Protein AF-A0A533Y3D8-F1 (afdb_monomer_lite)

Secondary structure (DSSP, 8-state):
------HHHHHHHHHHHHHHHHHS-S----SS-----TTTT-TTS-HHHHHHHHHHHH---SS--HHHHHHHHHTTSS-HHHHHHHHGGG--S-EEEETTEEEEHHHHHHHHHHH--PSPTT--HHHHHHHSTTHHHHHHHHHHHHHHH-PPPHHHHHHHHHHHHHHHBTTTB-HHHHHHHHHT--HHHHHHHHHHHHHGGGTT--

Radius of gyration: 27.67 Å; chains: 1; bounding box: 64×47×88 Å

Structure (mmCIF, N/CA/C/O backbone):
data_AF-A0A533Y3D8-F1
#
_entry.id   AF-A0A533Y3D8-F1
#
loop_
_atom_site.group_PDB
_atom_site.id
_atom_site.type_symbol
_atom_site.label_atom_id
_atom_site.label_alt_id
_atom_site.label_comp_id
_atom_site.label_asym_id
_atom_site.label_entity_id
_atom_site.label_seq_id
_atom_site.pdbx_PDB_ins_code
_atom_site.Cartn_x
_atom_site.Cartn_y
_atom_site.Cartn_z
_atom_site.occupancy
_atom_site.B_iso_or_equiv
_atom_site.auth_seq_id
_atom_site.auth_comp_id
_atom_site.auth_asym_id
_atom_site.auth_atom_id
_atom_site.pdbx_PDB_model_num
ATOM 1 N N . MET A 1 1 ? 11.624 25.575 -53.309 1.00 41.72 1 MET A N 1
ATOM 2 C CA . MET A 1 1 ? 12.804 26.295 -52.787 1.00 41.72 1 MET A CA 1
ATOM 3 C C . MET A 1 1 ? 13.154 25.687 -51.442 1.00 41.72 1 MET A C 1
ATOM 5 O O . MET A 1 1 ? 12.383 25.838 -50.505 1.00 41.72 1 MET A O 1
ATOM 9 N N . THR A 1 2 ? 14.228 24.907 -51.372 1.00 47.50 2 THR A N 1
ATOM 10 C CA . THR A 1 2 ? 14.686 24.248 -50.141 1.00 47.50 2 THR A CA 1
ATOM 11 C C . THR A 1 2 ? 15.368 25.299 -49.272 1.00 47.50 2 THR A C 1
ATOM 13 O O . THR A 1 2 ? 16.352 25.900 -49.694 1.00 47.50 2 THR A O 1
ATOM 16 N N . GLN A 1 3 ? 14.804 25.592 -48.104 1.00 58.69 3 GLN A N 1
ATOM 17 C CA . GLN A 1 3 ? 15.322 26.632 -47.220 1.00 58.69 3 GLN A CA 1
ATOM 18 C C . GLN A 1 3 ? 16.610 26.128 -46.555 1.00 58.69 3 GLN A C 1
ATOM 20 O O . GLN A 1 3 ? 16.580 25.233 -45.712 1.00 58.69 3 GLN A O 1
ATOM 25 N N . THR A 1 4 ? 17.754 26.655 -46.987 1.00 71.00 4 THR A N 1
ATOM 26 C CA . THR A 1 4 ? 19.070 26.273 -46.463 1.00 71.00 4 THR A CA 1
ATOM 27 C C . THR A 1 4 ? 19.304 26.973 -45.126 1.00 71.00 4 THR A C 1
ATOM 29 O O . THR A 1 4 ? 19.499 28.185 -45.083 1.00 71.00 4 THR A O 1
ATOM 32 N N . TYR A 1 5 ? 19.259 26.220 -44.027 1.00 81.75 5 TYR A N 1
ATOM 33 C CA . TYR A 1 5 ? 19.567 26.736 -42.689 1.00 81.75 5 TYR A CA 1
ATOM 34 C C . TYR A 1 5 ? 21.049 27.109 -42.558 1.00 81.75 5 TYR A C 1
ATOM 36 O O . TYR A 1 5 ? 21.913 26.392 -43.072 1.00 81.75 5 TYR A O 1
ATOM 44 N N . SER A 1 6 ? 21.343 28.199 -41.841 1.00 84.94 6 SER A N 1
ATOM 45 C CA . SER A 1 6 ? 22.722 28.632 -41.582 1.00 84.94 6 SER A CA 1
ATOM 46 C C . SER A 1 6 ? 23.427 27.716 -40.576 1.00 84.94 6 SER A C 1
ATOM 48 O O . SER A 1 6 ? 22.787 27.054 -39.751 1.00 84.94 6 SER A O 1
ATOM 50 N N . ASP A 1 7 ? 24.762 27.696 -40.599 1.00 80.75 7 ASP A N 1
ATOM 51 C CA . ASP A 1 7 ? 25.545 26.884 -39.658 1.00 80.75 7 ASP A CA 1
ATOM 52 C C . ASP A 1 7 ? 25.284 27.272 -38.200 1.00 80.75 7 ASP A C 1
ATOM 54 O O . ASP A 1 7 ? 25.196 26.403 -37.333 1.00 80.75 7 ASP A O 1
ATOM 58 N N . THR A 1 8 ? 25.034 28.554 -37.935 1.00 84.75 8 THR A N 1
ATOM 59 C CA . THR A 1 8 ? 24.661 29.055 -36.608 1.00 84.75 8 THR A CA 1
ATOM 60 C C . THR A 1 8 ? 23.335 28.465 -36.128 1.00 84.75 8 THR A C 1
ATOM 62 O O . THR A 1 8 ? 23.232 28.028 -34.983 1.00 84.75 8 THR A O 1
ATOM 65 N N . GLN A 1 9 ? 22.327 28.385 -37.004 1.00 82.56 9 GLN A N 1
ATOM 66 C CA . GLN A 1 9 ? 21.031 27.782 -36.671 1.00 82.56 9 GLN A CA 1
ATOM 67 C C . GLN A 1 9 ? 21.168 26.278 -36.409 1.00 82.56 9 GLN A C 1
ATOM 69 O O . GLN A 1 9 ? 20.580 25.751 -35.463 1.00 82.56 9 GLN A O 1
ATOM 74 N N . ARG A 1 10 ? 21.996 25.587 -37.202 1.00 82.62 10 ARG A N 1
ATOM 75 C CA . ARG A 1 10 ? 22.278 24.158 -37.015 1.00 82.62 10 ARG A CA 1
ATOM 76 C C . ARG A 1 10 ? 23.025 23.891 -35.704 1.00 82.62 10 ARG A C 1
ATOM 78 O O . ARG A 1 10 ? 22.737 22.903 -35.031 1.00 82.62 10 ARG A O 1
ATOM 85 N N . MET A 1 11 ? 23.963 24.760 -35.329 1.00 85.00 11 MET A N 1
ATOM 86 C CA . MET A 1 11 ? 24.689 24.673 -34.057 1.00 85.00 11 MET A CA 1
ATOM 87 C C . MET A 1 11 ? 23.777 24.933 -32.855 1.00 85.00 11 MET A C 1
ATOM 89 O O . MET A 1 11 ? 23.819 24.164 -31.896 1.00 85.00 11 MET A O 1
ATOM 93 N N . ALA A 1 12 ? 22.917 25.953 -32.924 1.00 83.31 12 ALA A N 1
ATOM 94 C CA . ALA A 1 12 ? 21.962 26.263 -31.862 1.00 83.31 12 ALA A CA 1
ATOM 95 C C . ALA A 1 12 ? 20.997 25.094 -31.606 1.00 83.31 12 ALA A C 1
ATOM 97 O O . ALA A 1 12 ? 20.823 24.676 -30.462 1.00 83.31 12 ALA A O 1
ATOM 98 N N . LEU A 1 13 ? 20.454 24.496 -32.673 1.00 82.50 13 LEU A N 1
ATOM 99 C CA . LEU A 1 13 ? 19.590 23.320 -32.568 1.00 82.50 13 LEU A CA 1
ATOM 100 C C . LEU A 1 13 ? 20.323 22.129 -31.933 1.00 82.50 13 LEU A C 1
ATOM 102 O O . LEU A 1 13 ? 19.789 21.487 -31.034 1.00 82.50 13 LEU A O 1
ATOM 106 N N . ARG A 1 14 ? 21.564 21.847 -32.354 1.00 78.88 14 ARG A N 1
ATOM 107 C CA . ARG A 1 14 ? 22.379 20.766 -31.770 1.00 78.88 14 ARG A CA 1
ATOM 108 C C . ARG A 1 14 ? 22.643 20.974 -30.280 1.00 78.88 14 ARG A C 1
ATOM 110 O O . ARG A 1 14 ? 22.606 20.008 -29.527 1.00 78.88 14 ARG A O 1
ATOM 117 N N . SER A 1 15 ? 22.890 22.213 -29.859 1.00 79.88 15 SER A N 1
ATOM 118 C CA . SER A 1 15 ? 23.101 22.546 -28.448 1.00 79.88 15 SER A CA 1
ATOM 119 C C . SER A 1 15 ? 21.831 22.347 -27.619 1.00 79.88 15 SER A C 1
ATOM 121 O O . SER A 1 15 ? 21.898 21.711 -26.571 1.00 79.88 15 SER A O 1
ATOM 123 N N . GLN A 1 16 ? 20.674 22.801 -28.111 1.00 80.25 16 GLN A N 1
ATOM 124 C CA . GLN A 1 16 ? 19.389 22.605 -27.430 1.00 80.25 16 GLN A CA 1
ATOM 125 C C . GLN A 1 16 ? 18.994 21.129 -27.339 1.00 80.25 16 GLN A C 1
ATOM 127 O O . GLN A 1 16 ? 18.548 20.685 -26.285 1.00 80.25 16 GLN A O 1
ATOM 132 N N . VAL A 1 17 ? 19.202 20.359 -28.413 1.00 72.44 17 VAL A N 1
ATOM 133 C CA . VAL A 1 17 ? 18.989 18.905 -28.403 1.00 72.44 17 VAL A CA 1
ATOM 134 C C . VAL A 1 17 ? 19.895 18.245 -27.366 1.00 72.44 17 VAL A C 1
ATOM 136 O O . VAL A 1 17 ? 19.410 17.441 -26.583 1.00 72.44 17 VAL A O 1
ATOM 139 N N . LYS A 1 18 ? 21.180 18.616 -27.299 1.00 70.56 18 LYS A N 1
ATOM 140 C CA . LYS A 1 18 ? 22.122 18.039 -26.331 1.00 70.56 18 LYS A CA 1
ATOM 141 C C . LYS A 1 18 ? 21.732 18.331 -24.877 1.00 70.56 18 LYS A C 1
ATOM 143 O O . LYS A 1 18 ? 21.723 17.407 -24.078 1.00 70.56 18 LYS A O 1
ATOM 148 N N . LEU A 1 19 ? 21.334 19.566 -24.573 1.00 77.25 19 LEU A N 1
ATOM 149 C CA . LEU A 1 19 ? 20.818 19.960 -23.255 1.00 77.25 19 LEU A CA 1
ATOM 150 C C . LEU A 1 19 ? 19.525 19.218 -22.882 1.00 77.25 19 LEU A C 1
ATOM 152 O O . LEU A 1 19 ? 19.372 18.769 -21.752 1.00 77.25 19 LEU A O 1
ATOM 156 N N . ALA A 1 20 ? 18.598 19.048 -23.828 1.00 68.25 20 ALA A N 1
ATOM 157 C CA . ALA A 1 20 ? 17.380 18.273 -23.589 1.00 68.25 20 ALA A CA 1
ATOM 158 C C . ALA A 1 20 ? 17.688 16.785 -23.336 1.00 68.25 20 ALA A C 1
ATOM 160 O O . ALA A 1 20 ? 17.055 16.158 -22.487 1.00 68.25 20 ALA A O 1
ATOM 161 N N . SER A 1 21 ? 18.688 16.236 -24.031 1.00 55.91 21 SER A N 1
ATOM 162 C CA . SER A 1 21 ? 19.151 14.857 -23.857 1.00 55.91 21 SER A CA 1
ATOM 163 C C . SER A 1 21 ? 19.873 14.602 -22.532 1.00 55.91 21 SER A C 1
ATOM 165 O O . SER A 1 21 ? 19.993 13.448 -22.148 1.00 55.91 21 SER A O 1
ATOM 167 N N . GLU A 1 22 ? 20.340 15.628 -21.815 1.00 58.88 22 GLU A N 1
ATOM 168 C CA . GLU A 1 22 ? 20.946 15.458 -20.483 1.00 58.88 22 GLU A CA 1
ATOM 169 C C . GLU A 1 22 ? 19.901 15.123 -19.400 1.00 58.88 22 GLU A C 1
ATOM 171 O O . GLU A 1 22 ? 20.238 14.512 -18.390 1.00 58.88 22 GLU A O 1
ATOM 176 N N . ILE A 1 23 ? 18.626 15.477 -19.616 1.00 57.69 23 ILE A N 1
ATOM 177 C CA . ILE A 1 23 ? 17.510 15.189 -18.691 1.00 57.69 23 ILE A CA 1
ATOM 178 C C . ILE A 1 23 ? 16.849 13.837 -19.008 1.00 57.69 23 ILE A C 1
ATOM 180 O O . ILE A 1 23 ? 16.254 13.200 -18.137 1.00 57.69 23 ILE A O 1
ATOM 184 N N . VAL A 1 24 ? 16.946 13.383 -20.257 1.00 48.41 24 VAL A N 1
ATOM 185 C CA . VAL A 1 24 ? 16.366 12.114 -20.702 1.00 48.41 24 VAL A CA 1
ATOM 186 C C . VAL A 1 24 ? 17.401 11.013 -20.486 1.00 48.41 24 VAL A C 1
ATOM 188 O O . VAL A 1 24 ? 18.455 11.023 -21.112 1.00 48.41 24 VAL A O 1
ATOM 191 N N . ALA A 1 25 ? 17.112 10.055 -19.600 1.00 42.34 25 ALA A N 1
ATOM 192 C CA . ALA A 1 25 ? 17.987 8.905 -19.371 1.00 42.34 25 ALA A CA 1
ATOM 193 C C . ALA A 1 25 ? 18.394 8.238 -20.711 1.00 42.34 25 ALA A C 1
ATOM 195 O O . ALA A 1 25 ? 17.550 8.130 -21.603 1.00 42.34 25 ALA A O 1
ATOM 196 N N . PRO A 1 26 ? 19.644 7.748 -20.863 1.00 46.59 26 PRO A N 1
ATOM 197 C CA . PRO A 1 26 ? 20.257 7.341 -22.142 1.00 46.59 26 PRO A CA 1
ATOM 198 C C . PRO A 1 26 ? 19.634 6.111 -22.824 1.00 46.59 26 PRO A C 1
ATOM 200 O O . PRO A 1 26 ? 20.159 5.599 -23.812 1.00 46.59 26 PRO A O 1
ATOM 203 N N . TYR A 1 27 ? 18.488 5.642 -22.353 1.00 46.56 27 TYR A N 1
ATOM 204 C CA . TYR A 1 27 ? 17.702 4.635 -23.038 1.00 46.56 27 TYR A CA 1
ATOM 205 C C . TYR A 1 27 ? 16.871 5.290 -24.145 1.00 46.56 27 TYR A C 1
ATOM 207 O O . TYR A 1 27 ? 15.666 5.387 -23.928 1.00 46.56 27 TYR A O 1
ATOM 215 N N . TRP A 1 28 ? 17.482 5.737 -25.279 1.00 38.34 28 TRP A N 1
ATOM 216 C CA . TRP A 1 28 ? 16.940 5.487 -26.645 1.00 38.34 28 TRP A CA 1
ATOM 217 C C . TRP A 1 28 ? 17.433 6.237 -27.913 1.00 38.34 28 TRP A C 1
ATOM 219 O O . TRP A 1 28 ? 17.966 7.342 -27.849 1.00 38.34 28 TRP A O 1
ATOM 229 N N . PRO A 1 29 ? 17.050 5.694 -29.105 1.00 47.75 29 PRO A N 1
ATOM 230 C CA . PRO A 1 29 ? 15.967 6.279 -29.929 1.00 47.75 29 PRO A CA 1
ATOM 231 C C . PRO A 1 29 ? 14.693 5.387 -30.048 1.00 47.75 29 PRO A C 1
ATOM 233 O O . PRO A 1 29 ? 14.776 4.232 -30.467 1.00 47.75 29 PRO A O 1
ATOM 236 N N . MET A 1 30 ? 13.489 5.929 -29.741 1.00 43.84 30 MET A N 1
ATOM 237 C CA . MET A 1 30 ? 12.184 5.187 -29.722 1.00 43.84 30 MET A CA 1
ATOM 238 C C . MET A 1 30 ? 11.683 5.019 -31.131 1.00 43.84 30 MET A C 1
ATOM 240 O O . MET A 1 30 ? 10.907 5.835 -31.604 1.00 43.84 30 MET A O 1
ATOM 244 N N . ARG A 1 31 ? 12.094 3.937 -31.798 1.00 47.78 31 ARG A N 1
ATOM 245 C CA . ARG A 1 31 ? 11.431 3.502 -33.034 1.00 47.78 31 ARG A CA 1
ATOM 246 C C . ARG A 1 31 ? 10.154 2.701 -32.785 1.00 47.78 31 ARG A C 1
ATOM 248 O O . ARG A 1 31 ? 9.267 2.729 -33.630 1.00 47.78 31 ARG A O 1
ATOM 255 N N . THR A 1 32 ? 10.011 2.082 -31.616 1.00 43.44 32 THR A N 1
ATOM 256 C CA . THR A 1 32 ? 8.797 1.351 -31.236 1.00 43.44 32 THR A CA 1
ATOM 257 C C . THR A 1 32 ? 8.542 1.565 -29.749 1.00 43.44 32 THR A C 1
ATOM 259 O O . THR A 1 32 ? 9.438 1.372 -28.928 1.00 43.44 32 THR A O 1
ATOM 262 N N . PHE A 1 33 ? 7.335 2.001 -29.392 1.00 45.72 33 PHE A N 1
ATOM 263 C CA . PHE A 1 33 ? 6.898 2.080 -28.001 1.00 45.72 33 PHE A CA 1
ATOM 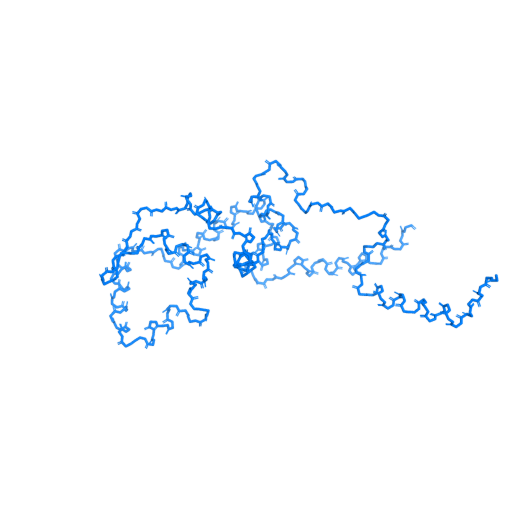264 C C . PHE A 1 33 ? 6.596 0.660 -27.515 1.00 45.7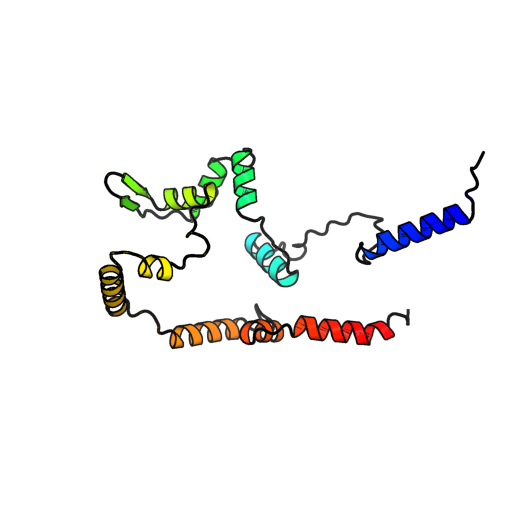2 33 PHE A C 1
ATOM 266 O O . PHE A 1 33 ? 5.482 0.161 -27.673 1.00 45.72 33 PHE A O 1
ATOM 273 N N . ILE A 1 34 ? 7.607 -0.024 -26.985 1.00 49.69 34 ILE A N 1
ATOM 274 C CA . ILE A 1 34 ? 7.429 -1.350 -26.399 1.00 49.69 34 ILE A CA 1
ATOM 275 C C . ILE A 1 34 ? 7.113 -1.144 -24.920 1.00 49.69 34 ILE A C 1
ATOM 277 O O . ILE A 1 34 ? 8.004 -0.991 -24.090 1.00 49.69 34 ILE A O 1
ATOM 281 N N . HIS A 1 35 ? 5.828 -1.085 -24.589 1.00 53.47 35 HIS A N 1
ATOM 282 C CA . HIS A 1 35 ? 5.385 -1.166 -23.204 1.00 53.47 35 HIS A CA 1
ATOM 283 C C . HIS A 1 35 ? 5.464 -2.636 -22.789 1.00 53.47 35 HIS A C 1
ATOM 285 O O . HIS A 1 35 ? 4.475 -3.362 -22.840 1.00 53.47 35 HIS A O 1
ATOM 291 N N . HIS A 1 36 ? 6.650 -3.117 -22.415 1.00 62.78 36 HIS A N 1
ATOM 292 C CA . HIS A 1 36 ? 6.680 -4.364 -21.662 1.00 62.78 36 HIS A CA 1
ATOM 293 C C . HIS A 1 36 ? 5.979 -4.085 -20.337 1.00 62.78 36 HIS A C 1
ATOM 295 O O . HIS A 1 36 ? 6.393 -3.210 -19.574 1.00 62.78 36 HIS A O 1
ATOM 301 N N . ASN A 1 37 ? 4.860 -4.776 -20.110 1.00 72.62 37 ASN A N 1
ATOM 302 C CA . ASN A 1 37 ? 4.233 -4.825 -18.801 1.00 72.62 37 ASN A CA 1
ATOM 303 C C . ASN A 1 37 ? 5.347 -5.130 -17.782 1.00 72.62 37 ASN A C 1
ATOM 305 O O . ASN A 1 37 ? 6.030 -6.136 -17.960 1.00 72.62 37 ASN A O 1
ATOM 309 N N . PRO A 1 38 ? 5.560 -4.312 -16.739 1.00 74.44 38 PRO A N 1
ATOM 310 C CA . PRO A 1 38 ? 6.602 -4.570 -15.743 1.00 74.44 38 PRO A CA 1
ATOM 311 C C . PRO A 1 38 ? 6.467 -5.927 -15.035 1.00 74.44 38 PRO A C 1
ATOM 313 O O . PRO A 1 38 ? 7.392 -6.366 -14.363 1.00 74.44 38 PRO A O 1
ATOM 316 N N . LEU A 1 39 ? 5.307 -6.577 -15.167 1.00 81.56 39 LEU A N 1
ATOM 317 C CA . LEU A 1 39 ? 5.018 -7.910 -14.642 1.00 81.56 39 LEU A CA 1
ATOM 318 C C . LEU A 1 39 ? 5.157 -9.025 -15.692 1.00 81.56 39 LEU A C 1
ATOM 320 O O . LEU A 1 39 ? 4.732 -10.149 -15.434 1.00 81.56 39 LEU A O 1
ATOM 324 N N . HIS A 1 40 ? 5.700 -8.717 -16.871 1.00 75.69 40 HIS A N 1
ATOM 325 C CA . HIS A 1 40 ? 6.038 -9.714 -17.882 1.00 75.69 40 HIS A CA 1
ATOM 326 C C . HIS A 1 40 ? 7.037 -10.716 -17.279 1.00 75.69 40 HIS A C 1
ATOM 328 O O . HIS A 1 40 ? 7.955 -10.293 -16.577 1.00 75.69 40 HIS A O 1
ATOM 334 N N . GLU A 1 41 ? 6.847 -12.017 -17.517 1.00 82.25 41 GLU A N 1
ATOM 335 C CA . GLU A 1 41 ? 7.500 -13.166 -16.842 1.00 82.25 41 GLU A CA 1
ATOM 336 C C . GLU A 1 41 ? 6.937 -13.554 -15.455 1.00 82.25 41 GLU A C 1
ATOM 338 O O . GLU A 1 41 ? 7.400 -14.517 -14.833 1.00 82.25 41 GLU A O 1
ATOM 343 N N . LEU A 1 42 ? 5.930 -12.841 -14.937 1.00 84.75 42 LEU A N 1
ATOM 344 C CA . LEU A 1 42 ? 5.246 -13.172 -13.676 1.00 84.75 42 LEU A CA 1
ATOM 345 C C . LEU A 1 42 ? 3.785 -13.604 -13.883 1.00 84.75 42 LEU A C 1
ATOM 347 O O . LEU A 1 42 ? 3.033 -13.703 -12.914 1.00 84.75 42 LEU A O 1
ATOM 351 N N . GLU A 1 43 ? 3.376 -13.900 -15.119 1.00 88.94 43 GLU A N 1
ATOM 352 C CA . GLU A 1 43 ? 1.985 -14.192 -15.494 1.00 88.94 43 GLU A CA 1
ATOM 353 C C . GLU A 1 43 ? 1.450 -15.504 -14.910 1.00 88.94 43 GLU A C 1
ATOM 355 O O . GLU A 1 43 ? 0.241 -15.690 -14.804 1.00 88.94 43 GLU A O 1
ATOM 360 N N . SER A 1 44 ? 2.339 -16.417 -14.513 1.00 92.25 44 SER A N 1
ATOM 361 C CA . SER A 1 44 ? 1.968 -17.669 -13.845 1.00 92.25 44 SER A CA 1
ATOM 362 C C . SER A 1 44 ? 1.525 -17.477 -12.389 1.00 92.25 44 SER A C 1
ATOM 364 O O . SER A 1 44 ? 1.011 -18.416 -11.781 1.00 92.25 44 SER A O 1
ATOM 366 N N . ARG A 1 45 ? 1.724 -16.283 -11.815 1.00 89.19 45 ARG A N 1
ATOM 367 C CA . ARG A 1 45 ? 1.379 -15.950 -10.427 1.00 89.19 45 ARG A CA 1
ATOM 368 C C . ARG A 1 45 ? 0.045 -15.220 -10.349 1.00 89.19 45 ARG A C 1
ATOM 370 O O . ARG A 1 45 ? -0.426 -14.639 -11.326 1.00 89.19 45 ARG A O 1
ATOM 377 N N . SER A 1 46 ? -0.548 -15.183 -9.156 1.00 92.19 46 SER A N 1
ATOM 378 C CA . SER A 1 46 ? -1.675 -14.279 -8.932 1.00 92.19 46 SER A CA 1
ATOM 379 C C . SER A 1 46 ? -1.231 -12.827 -9.139 1.00 92.19 46 SER A C 1
ATOM 381 O O . SER A 1 46 ? -0.080 -12.469 -8.883 1.00 92.19 46 SER A O 1
ATOM 383 N N . PHE A 1 47 ? -2.152 -11.962 -9.570 1.00 89.75 47 PHE A N 1
ATOM 384 C CA . PHE A 1 47 ? -1.842 -10.550 -9.804 1.00 89.75 47 PHE A CA 1
ATOM 385 C C . PHE A 1 47 ? -1.202 -9.888 -8.576 1.00 89.75 47 PHE A C 1
ATOM 387 O O . PHE A 1 47 ? -0.236 -9.143 -8.707 1.00 89.75 47 PHE A O 1
ATOM 394 N N . HIS A 1 48 ? -1.694 -10.208 -7.374 1.00 88.81 48 HIS A N 1
ATOM 395 C CA . HIS A 1 48 ? -1.157 -9.651 -6.138 1.00 88.81 48 HIS A CA 1
ATOM 396 C C . HIS A 1 48 ? 0.304 -10.053 -5.900 1.00 88.81 48 HIS A C 1
ATOM 398 O O . HIS A 1 48 ? 1.138 -9.196 -5.610 1.00 88.81 48 HIS A O 1
ATOM 404 N N . GLU A 1 49 ? 0.631 -11.331 -6.093 1.00 90.19 49 GLU A N 1
ATOM 405 C CA . GLU A 1 49 ? 1.999 -11.839 -5.958 1.00 90.19 49 GLU A CA 1
ATOM 406 C C . GLU A 1 49 ? 2.924 -11.316 -7.059 1.00 90.19 49 GLU A C 1
ATOM 408 O O . GLU A 1 49 ? 4.084 -11.003 -6.789 1.00 90.19 49 GLU A O 1
ATOM 413 N N . ALA A 1 50 ? 2.426 -11.201 -8.293 1.00 90.75 50 ALA A N 1
ATOM 414 C CA . ALA A 1 50 ? 3.174 -10.633 -9.407 1.00 90.75 50 ALA A CA 1
ATOM 415 C C . ALA A 1 50 ? 3.540 -9.173 -9.115 1.00 90.75 50 ALA A C 1
ATOM 417 O O . ALA A 1 50 ? 4.708 -8.803 -9.210 1.00 90.75 50 ALA A O 1
ATOM 418 N N . VAL A 1 51 ? 2.572 -8.366 -8.667 1.00 89.12 51 VAL A N 1
ATOM 419 C CA . VAL A 1 51 ? 2.799 -6.974 -8.267 1.00 89.12 51 VAL A CA 1
ATOM 420 C C . VAL A 1 51 ? 3.816 -6.891 -7.131 1.00 89.12 51 VAL A C 1
ATOM 422 O O . VAL A 1 51 ? 4.776 -6.134 -7.243 1.00 89.12 51 VAL A O 1
ATOM 425 N N . GLN A 1 52 ? 3.658 -7.679 -6.065 1.00 87.19 52 GLN A N 1
ATOM 426 C CA . GLN A 1 52 ? 4.594 -7.680 -4.936 1.00 87.19 52 GLN A CA 1
ATOM 427 C C . GLN A 1 52 ? 6.017 -8.054 -5.380 1.00 87.19 52 GLN A C 1
ATOM 429 O O . GLN A 1 52 ? 6.991 -7.412 -4.982 1.00 87.19 52 GLN A O 1
ATOM 434 N N . ARG A 1 53 ? 6.153 -9.063 -6.249 1.00 81.44 53 ARG A N 1
ATOM 435 C CA . ARG A 1 53 ? 7.453 -9.483 -6.777 1.00 81.44 53 ARG A CA 1
ATOM 436 C C . ARG A 1 53 ? 8.062 -8.429 -7.703 1.00 81.44 53 ARG A C 1
ATOM 438 O O . ARG A 1 53 ? 9.253 -8.160 -7.585 1.00 81.44 53 ARG A O 1
ATOM 445 N N . GLY A 1 54 ? 7.261 -7.812 -8.568 1.00 84.38 54 GLY A N 1
ATOM 446 C CA . GLY A 1 54 ? 7.684 -6.721 -9.446 1.00 84.38 54 GLY A CA 1
ATOM 447 C C . GLY A 1 54 ? 8.151 -5.493 -8.663 1.00 84.38 54 GLY A C 1
ATOM 448 O O . GLY A 1 54 ? 9.212 -4.957 -8.960 1.00 84.38 54 GLY A O 1
ATOM 449 N N . GLN A 1 55 ? 7.430 -5.094 -7.608 1.00 83.12 55 GLN A N 1
ATOM 450 C CA . GLN A 1 55 ? 7.858 -4.022 -6.696 1.00 83.12 55 GLN A CA 1
ATOM 451 C C . GLN A 1 55 ? 9.227 -4.324 -6.076 1.00 83.12 55 GLN A C 1
ATOM 453 O O . GLN A 1 55 ? 10.103 -3.465 -6.074 1.00 83.12 55 GLN A O 1
ATOM 458 N N . HIS A 1 56 ? 9.428 -5.552 -5.589 1.00 77.81 56 HIS A N 1
ATOM 459 C CA . HIS A 1 56 ? 10.693 -5.962 -4.982 1.00 77.81 56 HIS A CA 1
ATOM 460 C C . HIS A 1 56 ? 11.858 -5.975 -5.983 1.00 77.81 56 HIS A C 1
ATOM 462 O O . HIS A 1 56 ? 12.967 -5.585 -5.637 1.00 77.81 56 HIS A O 1
ATOM 468 N N . LEU A 1 57 ? 11.620 -6.425 -7.217 1.00 73.44 57 LEU A N 1
ATOM 469 C CA . LEU A 1 57 ? 12.656 -6.516 -8.250 1.00 73.44 57 LEU A CA 1
ATOM 470 C C . LEU A 1 57 ? 12.991 -5.164 -8.893 1.00 73.44 57 LEU A C 1
ATOM 472 O O . LEU A 1 57 ? 14.132 -4.949 -9.288 1.00 73.44 57 LEU A O 1
ATOM 476 N N . LEU A 1 58 ? 12.001 -4.281 -9.031 1.00 76.06 58 LEU A N 1
ATOM 477 C CA . LEU A 1 58 ? 12.094 -3.072 -9.858 1.00 76.06 58 LEU A CA 1
ATOM 478 C C . LEU A 1 58 ? 12.032 -1.770 -9.044 1.00 76.06 58 LEU A C 1
ATOM 480 O O . LEU A 1 58 ? 12.191 -0.691 -9.606 1.00 76.06 58 LEU A O 1
ATOM 484 N N . GLY A 1 59 ? 11.758 -1.842 -7.738 1.00 67.94 59 GLY A N 1
ATOM 485 C CA . GLY A 1 59 ? 11.722 -0.689 -6.830 1.00 67.94 59 GLY A CA 1
ATOM 486 C C . GLY A 1 59 ? 10.539 0.272 -7.024 1.00 67.94 59 GLY A C 1
ATOM 487 O O . GLY A 1 59 ? 10.484 1.317 -6.378 1.00 67.94 59 GLY A O 1
ATOM 488 N N . GLY A 1 60 ? 9.588 -0.045 -7.909 1.00 74.88 60 GLY A N 1
ATOM 489 C CA . GLY A 1 60 ? 8.406 0.782 -8.176 1.00 74.88 60 GLY A CA 1
ATOM 490 C C . GLY A 1 60 ? 7.263 0.563 -7.179 1.00 74.88 60 GLY A C 1
ATOM 491 O O . GLY A 1 60 ? 7.190 -0.463 -6.510 1.00 74.88 60 GLY A O 1
ATOM 492 N N . ARG A 1 61 ? 6.306 1.501 -7.123 1.00 75.94 61 ARG A N 1
ATOM 493 C CA . ARG A 1 61 ? 5.009 1.271 -6.461 1.00 75.94 61 ARG A CA 1
ATOM 494 C C . ARG A 1 61 ? 4.111 0.481 -7.401 1.00 75.94 61 ARG A C 1
ATOM 496 O O . ARG A 1 61 ? 3.795 0.934 -8.493 1.00 75.94 61 ARG A O 1
ATOM 503 N N . GLY A 1 62 ? 3.677 -0.691 -6.970 1.00 82.00 62 GLY A N 1
ATOM 504 C CA . GLY A 1 62 ? 2.840 -1.576 -7.782 1.00 82.00 62 GLY A CA 1
ATOM 505 C C . GLY A 1 62 ? 1.335 -1.340 -7.626 1.00 82.00 62 GLY A C 1
ATOM 506 O O . GLY A 1 62 ? 0.552 -1.901 -8.381 1.00 82.00 62 GLY A O 1
ATOM 507 N N . TYR A 1 63 ? 0.933 -0.490 -6.680 1.00 86.06 63 TYR A N 1
ATOM 508 C CA . TYR A 1 63 ? -0.432 0.015 -6.555 1.00 86.06 63 TYR A CA 1
ATOM 509 C C . TYR A 1 63 ? -0.410 1.535 -6.452 1.00 86.06 63 TYR A C 1
ATOM 511 O O . TYR A 1 63 ? 0.564 2.125 -5.973 1.00 86.06 63 TYR A O 1
ATOM 519 N N . LEU A 1 64 ? -1.507 2.164 -6.870 1.00 86.88 64 LEU A N 1
ATOM 520 C CA . LEU A 1 64 ? -1.706 3.583 -6.623 1.00 86.88 64 LEU A CA 1
ATOM 521 C C . LEU A 1 64 ? -1.844 3.848 -5.117 1.00 86.88 64 LEU A C 1
ATOM 523 O O . LEU A 1 64 ? -2.344 2.995 -4.379 1.00 86.88 64 LEU A O 1
ATOM 527 N N . PRO A 1 65 ? -1.447 5.037 -4.651 1.00 85.31 65 PRO A N 1
ATOM 528 C CA . PRO A 1 65 ? -1.784 5.484 -3.309 1.00 85.31 65 PRO A CA 1
ATOM 529 C C . PRO A 1 65 ? -3.303 5.509 -3.056 1.00 85.31 65 PRO A C 1
ATOM 531 O O . PRO A 1 65 ? -4.095 5.778 -3.966 1.00 85.31 65 PRO A O 1
ATOM 534 N N . SER A 1 66 ? -3.724 5.285 -1.810 1.00 86.44 66 SER A N 1
ATOM 535 C CA . SER A 1 66 ? -5.143 5.162 -1.440 1.00 86.44 66 SER A CA 1
ATOM 536 C C . SER A 1 66 ? -5.993 6.391 -1.788 1.00 86.44 66 SER A C 1
ATOM 538 O O . SER A 1 66 ? -7.185 6.261 -2.064 1.00 86.44 66 SER A O 1
ATOM 540 N N . GLU A 1 67 ? -5.410 7.592 -1.811 1.00 86.19 67 GLU A N 1
ATOM 541 C CA . GLU A 1 67 ? -6.109 8.818 -2.200 1.00 86.19 67 GLU A CA 1
ATOM 542 C C . GLU A 1 67 ? -6.566 8.818 -3.661 1.00 86.19 67 GLU A C 1
ATOM 544 O O . GLU A 1 67 ? -7.636 9.351 -3.955 1.00 86.19 67 GLU A O 1
ATOM 549 N N . HIS A 1 68 ? -5.828 8.156 -4.553 1.00 88.19 68 HIS A N 1
ATOM 550 C CA . HIS A 1 68 ? -6.204 8.046 -5.961 1.00 88.19 68 HIS A CA 1
ATOM 551 C C . HIS A 1 68 ? -7.411 7.123 -6.135 1.00 88.19 68 HIS A C 1
ATOM 553 O O . HIS A 1 68 ? -8.342 7.453 -6.866 1.00 88.19 68 HIS A O 1
ATOM 559 N N . TYR A 1 69 ? -7.461 6.004 -5.406 1.00 92.31 69 TYR A N 1
ATOM 560 C CA . TYR A 1 69 ? -8.643 5.139 -5.410 1.00 92.31 69 TYR A CA 1
ATOM 561 C C . TYR A 1 69 ? -9.871 5.848 -4.827 1.00 92.31 69 TYR A C 1
ATOM 563 O O . TYR A 1 69 ? -10.965 5.737 -5.380 1.00 92.31 69 TYR A O 1
ATOM 571 N N . ARG A 1 70 ? -9.704 6.643 -3.761 1.00 92.69 70 ARG A N 1
ATOM 572 C CA . ARG A 1 70 ? -10.795 7.472 -3.218 1.00 92.69 70 ARG A CA 1
ATOM 573 C C . ARG A 1 70 ? -11.278 8.524 -4.215 1.00 92.69 70 ARG A C 1
ATOM 575 O O . ARG A 1 70 ? -12.481 8.761 -4.297 1.00 92.69 70 ARG A O 1
ATOM 582 N N . LEU A 1 71 ? -10.375 9.135 -4.983 1.00 92.75 71 LEU A N 1
ATOM 583 C CA . LEU A 1 71 ? -10.746 10.040 -6.071 1.00 92.75 71 LEU A CA 1
ATOM 584 C C . LEU A 1 71 ? -11.561 9.303 -7.141 1.00 92.75 71 LEU A C 1
ATOM 586 O O . LEU A 1 71 ? -12.661 9.735 -7.463 1.00 92.75 71 LEU A O 1
ATOM 590 N N . TYR A 1 72 ? -11.090 8.145 -7.609 1.00 94.38 72 TYR A N 1
ATOM 591 C CA . TYR A 1 72 ? -11.816 7.331 -8.589 1.00 94.38 72 TYR A CA 1
ATOM 592 C C . TYR A 1 72 ? -13.189 6.876 -8.097 1.00 94.38 72 TYR A C 1
ATOM 594 O O . TYR A 1 72 ? -14.118 6.762 -8.895 1.00 94.38 72 TYR A O 1
ATOM 602 N N . TYR A 1 73 ? -13.346 6.646 -6.796 1.00 94.31 73 TYR A N 1
ATOM 603 C CA . TYR A 1 73 ? -14.654 6.401 -6.200 1.00 94.31 73 TYR A CA 1
ATOM 604 C C . TYR A 1 73 ? -15.562 7.637 -6.274 1.00 94.31 73 TYR A C 1
ATOM 606 O O . TYR A 1 73 ? -16.702 7.537 -6.720 1.00 94.31 73 TYR A O 1
ATOM 614 N N . ARG A 1 74 ? -15.055 8.822 -5.907 1.00 94.81 74 ARG A N 1
ATOM 615 C CA . ARG A 1 74 ? -15.810 10.090 -5.991 1.00 94.81 74 ARG A CA 1
ATOM 616 C C . ARG A 1 74 ? -16.198 10.454 -7.426 1.00 94.81 74 ARG A C 1
ATOM 618 O O . ARG A 1 74 ? -17.264 11.014 -7.639 1.00 94.81 74 ARG A O 1
ATOM 625 N N . GLU A 1 75 ? -15.357 10.108 -8.395 1.00 96.62 75 GLU A N 1
ATOM 626 C CA . GLU A 1 75 ? -15.606 10.289 -9.831 1.00 96.62 75 GLU A CA 1
ATOM 627 C C . GLU A 1 75 ? -16.545 9.222 -10.426 1.00 96.62 75 GLU A C 1
ATOM 629 O O . GLU A 1 75 ? -16.857 9.267 -11.614 1.00 96.62 75 GLU A O 1
ATOM 634 N N . GLY A 1 76 ? -16.973 8.227 -9.640 1.00 95.75 76 GLY A N 1
ATOM 635 C CA . GLY A 1 76 ? -17.836 7.137 -10.102 1.00 95.75 76 GLY A CA 1
ATOM 636 C C . GLY A 1 76 ? -17.133 6.083 -10.967 1.00 95.75 76 GLY A C 1
ATOM 637 O O . GLY A 1 76 ? -17.783 5.157 -11.454 1.00 95.75 76 GLY A O 1
ATOM 638 N N . ARG A 1 77 ? -15.806 6.171 -11.139 1.00 96.06 77 ARG A N 1
ATOM 639 C CA . ARG A 1 77 ? -14.997 5.137 -11.812 1.00 96.06 77 ARG A CA 1
ATOM 640 C C . ARG A 1 77 ? -14.964 3.845 -10.996 1.00 96.06 77 ARG A C 1
ATOM 642 O O . ARG A 1 77 ? -15.016 2.755 -11.561 1.00 96.06 77 ARG A O 1
ATOM 649 N N . ILE A 1 78 ? -14.904 3.964 -9.669 1.00 95.81 78 ILE A N 1
ATOM 650 C CA . ILE A 1 78 ? -15.133 2.860 -8.731 1.00 95.81 78 ILE A CA 1
ATOM 651 C C . ILE A 1 78 ? -16.541 3.036 -8.164 1.00 95.81 78 ILE A C 1
ATOM 653 O O . ILE A 1 78 ? -16.834 4.055 -7.547 1.00 95.81 78 ILE A O 1
ATOM 657 N N . ARG A 1 79 ? -17.415 2.051 -8.380 1.00 95.81 79 ARG A N 1
ATOM 658 C CA . ARG A 1 79 ? -18.807 2.083 -7.924 1.00 95.81 79 ARG A CA 1
ATOM 659 C C . ARG A 1 79 ? -18.957 1.388 -6.561 1.00 95.81 79 ARG A C 1
ATOM 661 O O . ARG A 1 79 ? -18.101 0.562 -6.225 1.00 95.81 79 ARG A O 1
ATOM 668 N N . PRO A 1 80 ? -20.005 1.691 -5.774 1.00 93.50 80 PRO A N 1
ATOM 669 C CA . PRO A 1 80 ? -20.229 1.084 -4.458 1.00 93.50 80 PRO A CA 1
ATOM 670 C C . PRO A 1 80 ? -20.156 -0.448 -4.460 1.00 93.50 80 PRO A C 1
ATOM 672 O O . PRO A 1 80 ? -19.483 -1.028 -3.613 1.00 93.50 80 PRO A O 1
ATOM 675 N N . GLU A 1 81 ? -20.725 -1.104 -5.470 1.00 95.75 81 GLU A N 1
ATOM 676 C CA . GLU A 1 81 ? -20.721 -2.563 -5.580 1.00 95.75 81 GLU A CA 1
ATOM 677 C C . GLU A 1 81 ? -19.316 -3.165 -5.754 1.00 95.75 81 GLU A C 1
ATOM 679 O O . GLU A 1 81 ? -19.086 -4.310 -5.365 1.00 95.75 81 GLU A O 1
ATOM 684 N N . HIS A 1 82 ? -18.356 -2.408 -6.303 1.00 94.19 82 HIS A N 1
ATOM 685 C CA . HIS A 1 82 ? -16.963 -2.852 -6.401 1.00 94.19 82 HIS A CA 1
ATOM 686 C C . HIS A 1 82 ? -16.299 -2.876 -5.023 1.00 94.19 82 HIS A C 1
ATOM 688 O O . HIS A 1 82 ? -15.521 -3.780 -4.725 1.00 94.19 82 HIS A O 1
ATOM 694 N N . VAL A 1 83 ? -16.620 -1.889 -4.182 1.00 92.44 83 VAL A N 1
ATOM 695 C CA . VAL A 1 83 ? -16.128 -1.811 -2.804 1.00 92.44 83 VAL A CA 1
ATOM 696 C C . VAL A 1 83 ? -16.717 -2.951 -1.984 1.00 92.44 83 VAL A C 1
ATOM 698 O O . VAL A 1 83 ? -15.976 -3.680 -1.332 1.00 92.44 83 VAL A O 1
ATOM 701 N N . ASP A 1 84 ? -18.026 -3.171 -2.087 1.00 90.06 84 ASP A N 1
ATOM 702 C CA . ASP A 1 84 ? -18.700 -4.242 -1.352 1.00 90.06 84 ASP A CA 1
ATOM 703 C C . ASP A 1 84 ? -18.176 -5.628 -1.770 1.00 90.06 84 ASP A C 1
ATOM 705 O O . ASP A 1 84 ? -17.958 -6.499 -0.926 1.00 90.06 84 ASP A O 1
ATOM 709 N N . ALA A 1 85 ? -17.909 -5.835 -3.065 1.00 91.12 85 ALA A N 1
ATOM 710 C CA . ALA A 1 85 ? -17.296 -7.065 -3.562 1.00 91.12 85 ALA A CA 1
ATOM 711 C C . ALA A 1 85 ? -15.869 -7.275 -3.023 1.00 91.12 85 ALA A C 1
ATOM 713 O O . ALA A 1 85 ? -15.521 -8.401 -2.668 1.00 91.12 85 ALA A O 1
ATOM 714 N N . ALA A 1 86 ? -15.067 -6.210 -2.930 1.00 90.62 86 ALA A N 1
ATOM 715 C CA . ALA A 1 86 ? -13.704 -6.268 -2.401 1.00 90.62 86 ALA A CA 1
ATOM 716 C C . ALA A 1 86 ? -13.660 -6.516 -0.884 1.00 90.62 86 ALA A C 1
ATOM 718 O O . ALA A 1 86 ? -12.748 -7.181 -0.399 1.00 90.62 86 ALA A O 1
ATOM 719 N N . LEU A 1 87 ? -14.646 -6.010 -0.135 1.00 89.06 87 LEU A N 1
ATOM 720 C CA . LEU A 1 87 ? -14.721 -6.172 1.320 1.00 89.06 87 LEU A CA 1
ATOM 721 C C . LEU A 1 87 ? -15.313 -7.514 1.755 1.00 89.06 87 LEU A C 1
ATOM 723 O O . LEU A 1 87 ? -14.954 -8.013 2.816 1.00 89.06 87 LEU A O 1
ATOM 727 N N . ARG A 1 88 ? -16.183 -8.128 0.946 1.00 90.75 88 ARG A N 1
ATOM 728 C CA . ARG A 1 88 ? -16.837 -9.409 1.261 1.00 90.75 88 ARG A CA 1
ATOM 729 C C . ARG A 1 88 ? -15.895 -10.514 1.772 1.00 90.75 88 ARG A C 1
ATOM 731 O O . ARG A 1 88 ? -16.248 -11.120 2.778 1.00 90.75 88 ARG A O 1
ATOM 738 N N . PRO A 1 89 ? -14.731 -10.799 1.153 1.00 90.12 89 PRO A N 1
ATOM 739 C CA . PRO A 1 89 ? -13.821 -11.829 1.667 1.00 90.12 89 PRO A CA 1
ATOM 740 C C . PRO A 1 89 ? -13.137 -11.458 2.995 1.00 90.12 89 PRO A C 1
ATOM 742 O O . PRO A 1 89 ? -12.592 -12.337 3.652 1.00 90.12 89 PRO A O 1
ATOM 745 N N . LEU A 1 90 ? -13.148 -10.180 3.387 1.00 86.88 90 LEU A N 1
ATOM 746 C CA . LEU A 1 90 ? -12.522 -9.657 4.611 1.00 86.88 90 LEU A CA 1
ATOM 747 C C . LEU A 1 90 ? -13.533 -9.415 5.745 1.00 86.88 90 LEU A C 1
ATOM 749 O O . LEU A 1 90 ? -13.141 -9.130 6.880 1.00 86.88 90 LEU A O 1
ATOM 753 N N . ALA A 1 91 ? -14.826 -9.474 5.427 1.00 87.56 91 ALA A N 1
ATOM 754 C CA . ALA A 1 91 ? -15.905 -9.186 6.352 1.00 87.56 91 ALA A CA 1
ATOM 755 C C . ALA A 1 91 ? -15.977 -10.256 7.446 1.00 87.56 91 ALA A C 1
ATOM 757 O O . ALA A 1 91 ? -16.043 -11.453 7.166 1.00 87.56 91 ALA A O 1
ATOM 758 N N . GLN A 1 92 ? -16.003 -9.805 8.696 1.00 88.00 92 GLN A N 1
ATOM 759 C CA . GLN A 1 92 ? -16.241 -10.650 9.861 1.00 88.00 92 GLN A CA 1
ATOM 760 C C . GLN A 1 92 ? -17.525 -10.205 10.553 1.00 88.00 92 GLN A C 1
ATOM 762 O O . GLN A 1 92 ? -17.820 -9.010 10.610 1.00 88.00 92 GLN A O 1
ATOM 767 N N . ASP A 1 93 ? -18.270 -11.159 11.111 1.00 88.56 93 ASP A N 1
ATOM 768 C CA . ASP A 1 93 ? -19.486 -10.876 11.880 1.00 88.56 93 ASP A CA 1
ATOM 769 C C . ASP A 1 93 ? -19.136 -10.427 13.306 1.00 88.56 93 ASP A C 1
ATOM 771 O O . ASP A 1 93 ? -19.361 -11.112 14.302 1.00 88.56 93 ASP A O 1
ATOM 775 N N . VAL A 1 94 ? -18.469 -9.277 13.384 1.00 89.19 94 VAL A N 1
ATOM 776 C CA . VAL A 1 94 ? -18.042 -8.637 14.625 1.00 89.19 94 VAL A CA 1
ATOM 777 C C . VAL A 1 94 ? -18.670 -7.256 14.667 1.00 89.19 94 VAL A C 1
ATOM 779 O O . VAL A 1 94 ? -18.563 -6.480 13.715 1.00 89.19 94 VAL A O 1
ATOM 782 N N . SER A 1 95 ? -19.320 -6.928 15.781 1.00 89.75 95 SER A N 1
ATOM 783 C CA . SER A 1 95 ? -19.910 -5.609 15.991 1.00 89.75 95 SER A CA 1
ATOM 784 C C . SER A 1 95 ? -19.667 -5.101 17.403 1.00 89.75 95 SER A C 1
ATOM 786 O O . SER A 1 95 ? -19.565 -5.870 18.359 1.00 89.75 95 SER A O 1
ATOM 788 N N . VAL A 1 96 ? -19.567 -3.780 17.521 1.00 84.44 96 VAL A N 1
ATOM 789 C CA . VAL A 1 96 ? -19.397 -3.072 18.788 1.00 84.44 96 VAL A CA 1
ATOM 790 C C . VAL A 1 96 ? -20.537 -2.078 18.937 1.00 84.44 96 VAL A C 1
ATOM 792 O O . VAL A 1 96 ? -20.927 -1.401 17.984 1.00 84.44 96 VAL A O 1
ATOM 795 N N . ARG A 1 97 ? -21.086 -1.984 20.148 1.00 87.19 97 ARG A N 1
ATOM 796 C CA . ARG A 1 97 ? -22.099 -0.984 20.481 1.00 87.19 97 ARG A CA 1
ATOM 797 C C . ARG A 1 97 ? -21.426 0.264 21.043 1.00 87.19 97 ARG A C 1
ATOM 799 O O . ARG A 1 97 ? -20.756 0.194 22.069 1.00 87.19 97 ARG A O 1
ATOM 806 N N . ILE A 1 98 ? -21.633 1.399 20.382 1.00 82.06 98 ILE A N 1
ATOM 807 C CA . ILE A 1 98 ? -21.147 2.718 20.795 1.00 82.06 98 ILE A CA 1
ATOM 808 C C . ILE A 1 98 ? -22.378 3.572 21.110 1.00 82.06 98 ILE A C 1
ATOM 810 O O . ILE A 1 98 ? -23.065 4.056 20.208 1.00 82.06 98 ILE A O 1
ATOM 814 N N . GLY A 1 99 ? -22.697 3.705 22.401 1.00 87.62 99 GLY A N 1
ATOM 815 C CA . GLY A 1 99 ? -23.948 4.319 22.858 1.00 87.62 99 GLY A CA 1
ATOM 816 C C . GLY A 1 99 ? -25.170 3.561 22.329 1.00 87.62 99 GLY A C 1
ATOM 817 O O . GLY A 1 99 ? -25.325 2.364 22.589 1.00 87.62 99 GLY A O 1
ATOM 818 N N . ASP A 1 100 ? -25.999 4.255 21.551 1.00 90.81 100 ASP A N 1
ATOM 819 C CA . ASP A 1 100 ? -27.217 3.704 20.939 1.00 90.81 100 ASP A CA 1
ATOM 820 C C . ASP A 1 100 ? -26.997 3.171 19.515 1.00 90.81 100 ASP A C 1
ATOM 822 O O . ASP A 1 100 ? -27.938 2.729 18.859 1.00 90.81 100 ASP A O 1
ATOM 826 N N . ARG A 1 101 ? -25.759 3.214 19.006 1.00 85.19 101 ARG A N 1
ATOM 827 C CA . ARG A 1 101 ? -25.424 2.738 17.659 1.00 85.19 101 ARG A CA 1
ATOM 828 C C . ARG A 1 101 ? -24.675 1.418 17.719 1.00 85.19 101 ARG A C 1
ATOM 830 O O . ARG A 1 101 ? -23.745 1.253 18.505 1.00 85.19 101 ARG A O 1
ATOM 837 N N . GLN A 1 102 ? -25.049 0.497 16.842 1.00 89.00 102 GLN A N 1
ATOM 838 C CA . GLN A 1 102 ? -24.266 -0.697 16.554 1.00 89.00 102 GLN A CA 1
ATOM 839 C C . GLN A 1 102 ? -23.388 -0.410 15.336 1.00 89.00 102 GLN A C 1
ATOM 841 O O . GLN A 1 102 ? -23.884 0.074 14.321 1.00 89.00 102 GLN A O 1
ATOM 846 N N . VAL A 1 103 ? -22.089 -0.669 15.455 1.00 88.25 103 VAL A N 1
ATOM 847 C CA . VAL A 1 103 ? -21.111 -0.488 14.379 1.00 88.25 103 VAL A CA 1
ATOM 848 C C . VAL A 1 103 ? -20.500 -1.845 14.068 1.00 88.25 103 VAL A C 1
ATOM 850 O O . VAL A 1 103 ? -19.937 -2.486 14.958 1.00 88.25 103 VAL A O 1
ATOM 853 N N . SER A 1 104 ? -20.632 -2.301 12.823 1.00 90.62 104 SER A N 1
ATOM 854 C CA . SER A 1 104 ? -20.058 -3.572 12.379 1.00 90.62 104 SER A CA 1
ATOM 855 C C . SER A 1 104 ? -18.639 -3.392 11.825 1.00 90.62 104 SER A C 1
ATOM 857 O O . SER A 1 104 ? -18.278 -2.319 11.338 1.00 90.62 104 SER A O 1
ATOM 859 N N . GLN A 1 105 ? -17.817 -4.441 11.875 1.00 90.25 105 GLN A N 1
ATOM 860 C CA . GLN A 1 105 ? -16.483 -4.439 11.266 1.00 90.25 105 GLN A CA 1
ATOM 861 C C . GLN A 1 105 ? -16.516 -4.097 9.761 1.00 90.25 105 GLN A C 1
ATOM 863 O O . GLN A 1 105 ? -15.707 -3.263 9.345 1.00 90.25 105 GLN A O 1
ATOM 868 N N . PRO A 1 106 ? -17.464 -4.610 8.950 1.00 88.31 106 PRO A N 1
ATOM 869 C CA . PRO A 1 106 ? -17.606 -4.197 7.555 1.00 88.31 106 PRO A CA 1
ATOM 870 C C . PRO A 1 106 ? -17.874 -2.698 7.380 1.00 88.31 106 PRO A C 1
ATOM 872 O O . PRO A 1 106 ? -17.302 -2.083 6.478 1.00 88.31 106 PRO A O 1
ATOM 875 N N . ASP A 1 107 ? -18.678 -2.085 8.258 1.00 87.44 107 ASP A N 1
ATOM 876 C CA . ASP A 1 107 ? -18.933 -0.638 8.217 1.00 87.44 107 ASP A CA 1
ATOM 877 C C . ASP A 1 107 ? -17.652 0.161 8.470 1.00 87.44 107 ASP A C 1
ATOM 879 O O . ASP A 1 107 ? -17.386 1.150 7.782 1.00 87.44 107 ASP A O 1
ATOM 883 N N . VAL A 1 108 ? -16.827 -0.290 9.422 1.00 87.62 108 VAL A N 1
ATOM 884 C CA . VAL A 1 108 ? -15.531 0.332 9.731 1.00 87.62 108 VAL A CA 1
ATOM 885 C C . VAL A 1 108 ? -14.565 0.183 8.561 1.00 87.62 108 VAL A C 1
ATOM 887 O O . VAL A 1 108 ? -13.959 1.172 8.148 1.00 87.62 108 VAL A O 1
ATOM 890 N N . LEU A 1 109 ? -14.444 -1.015 7.980 1.00 88.19 109 LEU A N 1
ATOM 891 C CA . LEU A 1 109 ? -13.592 -1.249 6.810 1.00 88.19 109 LEU A CA 1
ATOM 892 C C . LEU A 1 109 ? -14.010 -0.371 5.626 1.00 88.19 109 LEU A C 1
ATOM 894 O O . LEU A 1 109 ? -13.167 0.251 4.975 1.00 88.19 109 LEU A O 1
ATOM 898 N N . ARG A 1 110 ? -15.320 -0.271 5.375 1.00 90.19 110 ARG A N 1
ATOM 899 C CA . ARG A 1 110 ? -15.881 0.584 4.326 1.00 90.19 110 ARG A CA 1
ATOM 900 C C . ARG A 1 110 ? -15.589 2.054 4.592 1.00 90.19 110 ARG A C 1
ATOM 902 O O . ARG A 1 110 ? -15.127 2.756 3.692 1.00 90.19 110 ARG A O 1
ATOM 909 N N . ALA A 1 111 ? -15.806 2.521 5.818 1.00 86.69 111 ALA A N 1
ATOM 910 C CA . ALA A 1 111 ? -15.498 3.891 6.201 1.00 86.69 111 ALA A CA 1
ATOM 911 C C . ALA A 1 111 ? -13.999 4.197 6.048 1.00 86.69 111 ALA A C 1
ATOM 913 O O . ALA A 1 111 ? -13.640 5.250 5.521 1.00 86.69 111 ALA A O 1
ATOM 914 N N . HIS A 1 112 ? -13.120 3.267 6.429 1.00 86.88 112 HIS A N 1
ATOM 915 C CA . HIS A 1 112 ? -11.674 3.408 6.270 1.00 86.88 112 HIS A CA 1
ATOM 916 C C . HIS A 1 112 ? -11.265 3.513 4.802 1.00 86.88 112 HIS A C 1
ATOM 918 O O . HIS A 1 112 ? -10.556 4.448 4.427 1.00 86.88 112 HIS A O 1
ATOM 924 N N . LEU A 1 113 ? -11.773 2.626 3.945 1.00 86.94 113 LEU A N 1
ATOM 925 C CA . LEU A 1 113 ? -11.450 2.639 2.522 1.00 86.94 113 LEU A CA 1
ATOM 926 C C . LEU A 1 113 ? -11.901 3.944 1.841 1.00 86.94 113 LEU A C 1
ATOM 928 O O . LEU A 1 113 ? -11.139 4.547 1.082 1.00 86.94 113 LEU A O 1
ATOM 932 N N . LEU A 1 114 ? -13.123 4.400 2.134 1.00 88.56 114 LEU A N 1
ATOM 933 C CA . LEU A 1 114 ? -13.747 5.538 1.450 1.00 88.56 114 LEU A CA 1
ATOM 934 C C . LEU A 1 114 ? -13.325 6.901 2.004 1.00 88.56 114 LEU A C 1
ATOM 936 O O . LEU A 1 114 ? -13.186 7.865 1.245 1.00 88.56 114 LEU A O 1
ATOM 940 N N . HIS A 1 115 ? -13.117 6.992 3.315 1.00 84.12 115 HIS A N 1
ATOM 941 C CA . HIS A 1 115 ? -12.881 8.262 4.002 1.00 84.12 115 HIS A CA 1
ATOM 942 C C . HIS A 1 115 ? -11.479 8.380 4.590 1.00 84.12 115 HIS A C 1
ATOM 944 O O . HIS A 1 115 ? -11.078 9.484 4.939 1.00 84.12 115 HIS A O 1
ATOM 950 N N . GLY A 1 116 ? -10.708 7.289 4.638 1.00 80.12 116 GLY A N 1
ATOM 951 C CA . GLY A 1 116 ? -9.366 7.311 5.207 1.00 80.12 116 GLY A CA 1
ATOM 952 C C . GLY A 1 116 ? -9.391 7.620 6.699 1.00 80.12 116 GLY A C 1
ATOM 953 O O . GLY A 1 116 ? -8.584 8.425 7.152 1.00 80.12 116 GLY A O 1
ATOM 954 N N . ILE A 1 117 ? -10.319 7.006 7.449 1.00 77.38 117 ILE A N 1
ATOM 955 C CA . ILE A 1 117 ? -10.310 7.019 8.921 1.00 77.38 117 ILE A CA 1
ATOM 956 C C . ILE A 1 117 ? -9.115 6.195 9.427 1.00 77.38 117 ILE A C 1
ATOM 958 O O . ILE A 1 117 ? -9.246 5.069 9.900 1.00 77.38 117 ILE A O 1
ATOM 962 N N . SER A 1 118 ? -7.915 6.708 9.194 1.00 63.19 118 SER A N 1
ATOM 963 C CA . SER A 1 118 ? -6.669 6.188 9.741 1.00 63.19 118 SER A CA 1
ATOM 964 C C . SER A 1 118 ? -6.459 6.761 11.136 1.00 63.19 118 SER A C 1
ATOM 966 O O . SER A 1 118 ? -7.026 7.803 11.475 1.00 63.19 118 SER A O 1
ATOM 968 N N . ALA A 1 119 ? -5.605 6.109 11.926 1.00 56.41 119 ALA A N 1
ATOM 969 C CA . ALA A 1 119 ? -5.022 6.773 13.083 1.00 56.41 119 ALA A CA 1
ATOM 970 C C . ALA A 1 119 ? -4.433 8.124 12.622 1.00 56.41 119 ALA A C 1
ATOM 972 O O . ALA A 1 119 ? -3.835 8.166 11.537 1.00 56.41 119 ALA A O 1
ATOM 973 N N . PRO A 1 120 ? -4.661 9.222 13.365 1.00 54.28 120 PRO A N 1
ATOM 974 C CA . PRO A 1 120 ? -4.111 10.521 13.008 1.00 54.28 120 PRO A CA 1
ATOM 975 C C . PRO A 1 120 ? -2.608 10.387 12.758 1.00 54.28 120 PRO A C 1
ATOM 977 O O . PRO A 1 120 ? -1.895 9.723 13.510 1.00 54.28 120 PRO A O 1
ATOM 980 N N . ALA A 1 121 ? -2.152 10.964 11.647 1.00 51.97 121 ALA A N 1
ATOM 981 C CA . ALA A 1 121 ? -0.738 10.997 11.328 1.00 51.97 121 ALA A CA 1
ATOM 982 C C . ALA A 1 121 ? -0.020 11.751 12.460 1.00 51.97 121 ALA A C 1
ATOM 984 O O . ALA A 1 121 ? -0.342 12.904 12.721 1.00 51.97 121 ALA A O 1
ATOM 985 N N . GLU A 1 122 ? 0.923 11.074 13.114 1.00 48.12 122 GLU A N 1
ATOM 986 C CA . GLU A 1 122 ? 1.950 11.651 14.001 1.00 48.12 122 GLU A CA 1
ATOM 987 C C . GLU A 1 122 ? 1.605 11.965 15.463 1.00 48.12 122 GLU A C 1
ATOM 989 O O . GLU A 1 122 ? 2.459 12.484 16.177 1.00 48.12 122 GLU A O 1
ATOM 994 N N . GLU A 1 123 ? 0.461 11.537 15.984 1.00 48.25 123 GLU A N 1
ATOM 995 C CA . GLU A 1 123 ? 0.380 11.275 17.424 1.00 48.25 123 GLU A CA 1
ATOM 996 C C . GLU A 1 123 ? 0.359 9.763 17.615 1.00 48.25 123 GLU A C 1
ATOM 998 O O . GLU A 1 123 ? -0.629 9.097 17.294 1.00 48.25 123 GLU A O 1
ATOM 1003 N N . SER A 1 124 ? 1.471 9.193 18.097 1.00 57.41 124 SER A N 1
ATOM 1004 C CA . SER A 1 124 ? 1.431 7.807 18.551 1.00 57.41 124 SER A CA 1
ATOM 1005 C C . SER A 1 124 ? 0.317 7.700 19.593 1.00 57.41 124 SER A C 1
ATOM 1007 O O . SER A 1 124 ? 0.084 8.624 20.377 1.00 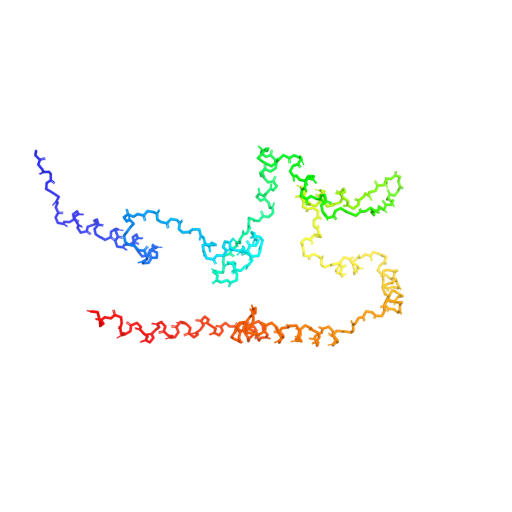57.41 124 SER A O 1
ATOM 1009 N N . LEU A 1 125 ? -0.410 6.582 19.594 1.00 55.62 125 LEU A N 1
ATOM 1010 C CA . LEU A 1 125 ? -1.414 6.297 20.625 1.00 55.62 125 LEU A CA 1
ATOM 1011 C C . LEU A 1 125 ? -0.849 6.546 22.033 1.00 55.62 125 LEU A C 1
ATOM 1013 O O . LEU A 1 125 ? -1.563 7.030 22.899 1.00 55.62 125 LEU A O 1
ATOM 1017 N N . GLU A 1 126 ? 0.448 6.301 22.221 1.00 57.12 126 GLU A N 1
ATOM 1018 C CA . GLU A 1 126 ? 1.211 6.659 23.417 1.00 57.12 126 GLU A CA 1
ATOM 1019 C C . GLU A 1 126 ? 1.162 8.160 23.726 1.00 57.12 126 GLU A C 1
ATOM 1021 O O . GLU A 1 126 ? 0.773 8.525 24.828 1.00 57.12 126 GLU A O 1
ATOM 1026 N N . THR A 1 127 ? 1.456 9.043 22.767 1.00 62.97 127 THR A N 1
ATOM 1027 C CA . THR A 1 127 ? 1.386 10.502 22.965 1.00 62.97 127 THR A CA 1
ATOM 1028 C C . THR A 1 127 ? -0.034 10.990 23.285 1.00 62.97 127 THR A C 1
ATOM 1030 O O . THR A 1 127 ? -0.209 11.899 24.099 1.00 62.97 127 THR A O 1
ATOM 1033 N N . LEU A 1 128 ? -1.062 10.377 22.689 1.00 64.00 128 LEU A N 1
ATOM 1034 C CA . LEU A 1 128 ? -2.466 10.660 23.020 1.00 64.00 128 LEU A CA 1
ATOM 1035 C C . LEU A 1 128 ? -2.818 10.200 24.440 1.00 64.00 128 LEU A C 1
ATOM 1037 O O . LEU A 1 128 ? -3.421 10.957 25.199 1.00 64.00 128 LEU A O 1
ATOM 1041 N N . CYS A 1 129 ? -2.405 8.990 24.820 1.00 66.62 129 CYS A N 1
ATOM 1042 C CA . CYS A 1 129 ? -2.590 8.445 26.165 1.00 66.62 129 CYS A CA 1
ATOM 1043 C C . CYS A 1 129 ? -1.838 9.258 27.228 1.00 66.62 129 CYS A C 1
ATOM 1045 O O . CYS A 1 129 ? -2.341 9.436 28.334 1.00 66.62 129 CYS A O 1
ATOM 1047 N N . GLU A 1 130 ? -0.657 9.787 26.904 1.00 69.50 130 GLU A N 1
ATOM 1048 C CA . GLU A 1 130 ? 0.140 10.631 27.800 1.00 69.50 130 GLU A CA 1
ATOM 1049 C C . GLU A 1 130 ? -0.523 11.974 28.111 1.00 69.50 130 GLU A C 1
ATOM 1051 O O . GLU A 1 130 ? -0.321 12.511 29.203 1.00 69.50 130 GLU A O 1
ATOM 1056 N N . ARG A 1 131 ? -1.288 12.512 27.153 1.00 71.44 131 ARG A N 1
ATOM 1057 C CA . ARG A 1 131 ? -2.006 13.792 27.253 1.00 71.44 131 ARG A CA 1
ATOM 1058 C C . ARG A 1 131 ? -3.446 13.636 27.743 1.00 71.44 131 ARG A C 1
ATOM 1060 O O . ARG A 1 131 ? -4.085 14.642 28.051 1.00 71.44 131 ARG A O 1
ATOM 1067 N N . ALA A 1 132 ? -3.958 12.409 27.809 1.00 76.62 132 ALA A N 1
ATOM 1068 C CA . ALA A 1 132 ? -5.313 12.132 28.259 1.00 76.62 132 ALA A CA 1
ATOM 1069 C C . ALA A 1 132 ? -5.456 12.411 29.769 1.00 76.62 132 ALA A C 1
ATOM 1071 O O . ALA A 1 132 ? -4.616 11.964 30.556 1.00 76.62 132 ALA A O 1
ATOM 1072 N N . PRO A 1 133 ? -6.524 13.098 30.212 1.00 76.12 133 PRO A N 1
ATOM 1073 C CA . PRO A 1 133 ? -6.789 13.293 31.637 1.00 76.12 133 PRO A CA 1
ATOM 1074 C C . PRO A 1 133 ? -6.997 11.965 32.384 1.00 76.12 133 PRO A C 1
ATOM 1076 O O . PRO A 1 133 ? -6.783 11.898 33.590 1.00 76.12 133 PRO A O 1
ATOM 1079 N N . GLU A 1 134 ? -7.351 10.891 31.674 1.00 82.94 134 GLU A N 1
ATOM 1080 C CA . GLU A 1 134 ? -7.516 9.534 32.197 1.00 82.94 134 GLU A CA 1
ATOM 1081 C C . GLU A 1 134 ? -6.259 8.654 32.060 1.00 82.94 134 GLU A C 1
ATOM 1083 O O . GLU A 1 134 ? -6.357 7.427 32.157 1.00 82.94 134 GLU A O 1
ATOM 1088 N N . ARG A 1 135 ? -5.074 9.239 31.835 1.00 79.56 135 ARG A N 1
ATOM 1089 C CA . ARG A 1 135 ? -3.799 8.513 31.671 1.00 79.56 135 ARG A CA 1
ATOM 1090 C C . ARG A 1 135 ? -3.585 7.416 32.713 1.00 79.56 135 ARG A C 1
ATOM 1092 O O . ARG A 1 135 ? -3.181 6.308 32.361 1.00 79.56 135 ARG A O 1
ATOM 1099 N N . ASP A 1 136 ? -3.871 7.703 33.979 1.00 80.31 136 ASP A N 1
ATOM 1100 C CA . ASP A 1 136 ? -3.679 6.753 35.080 1.00 80.31 136 ASP A CA 1
ATOM 1101 C C . ASP A 1 136 ? -4.564 5.508 34.917 1.00 80.31 136 ASP A C 1
ATOM 1103 O O . ASP A 1 136 ? -4.132 4.384 35.174 1.00 80.31 136 ASP A O 1
ATOM 1107 N N . VAL A 1 137 ? -5.786 5.688 34.408 1.00 83.19 137 VAL A N 1
ATOM 1108 C CA . VAL A 1 137 ? -6.729 4.597 34.127 1.00 83.19 137 VAL A CA 1
ATOM 1109 C C . VAL A 1 137 ? -6.270 3.784 32.919 1.00 83.19 137 VAL A C 1
ATOM 1111 O O . VAL A 1 137 ? -6.295 2.555 32.966 1.00 83.19 137 VAL A O 1
ATOM 1114 N N . LEU A 1 138 ? -5.813 4.449 31.852 1.00 78.38 138 LEU A N 1
ATOM 1115 C CA . LEU A 1 138 ? -5.273 3.791 30.656 1.00 78.38 138 LEU A CA 1
ATOM 1116 C C . LEU A 1 138 ? -4.013 2.975 30.977 1.00 78.38 138 LEU A C 1
ATOM 1118 O O . LEU A 1 138 ? -3.857 1.856 30.485 1.00 78.38 138 LEU A O 1
ATOM 1122 N N . THR A 1 139 ? -3.150 3.502 31.846 1.00 78.56 139 THR A N 1
ATOM 1123 C CA . THR A 1 139 ? -1.933 2.823 32.313 1.00 78.56 139 THR A CA 1
ATOM 1124 C C . THR A 1 139 ? -2.295 1.596 33.153 1.00 78.56 139 THR A C 1
ATOM 1126 O O . THR A 1 139 ? -1.873 0.491 32.827 1.00 78.56 139 THR A O 1
ATOM 1129 N N . ALA A 1 140 ? -3.192 1.740 34.137 1.00 82.94 140 ALA A N 1
ATOM 1130 C CA . ALA A 1 140 ? -3.655 0.619 34.960 1.00 82.94 140 ALA A CA 1
ATOM 1131 C C . ALA A 1 140 ? -4.347 -0.493 34.145 1.00 82.94 140 ALA A C 1
ATOM 1133 O O . ALA A 1 140 ? -4.205 -1.680 34.449 1.00 82.94 140 ALA A O 1
ATOM 1134 N N . LEU A 1 141 ? -5.100 -0.128 33.102 1.00 80.56 141 LEU A N 1
ATOM 1135 C CA . LEU A 1 141 ? -5.688 -1.081 32.155 1.00 80.56 141 LEU A CA 1
ATOM 1136 C C . LEU A 1 141 ? -4.615 -1.806 31.343 1.00 80.56 141 LEU A C 1
ATOM 1138 O O . LEU A 1 141 ? -4.699 -3.022 31.180 1.00 80.56 141 LEU A O 1
ATOM 1142 N N . THR A 1 142 ? -3.617 -1.071 30.854 1.00 79.56 142 THR A N 1
ATOM 1143 C CA . THR A 1 142 ? -2.508 -1.626 30.070 1.00 79.56 142 THR A CA 1
ATOM 1144 C C . THR A 1 142 ? -1.714 -2.633 30.892 1.00 79.56 142 THR A C 1
ATOM 1146 O O . THR A 1 142 ? -1.505 -3.748 30.422 1.00 79.56 142 THR A O 1
ATOM 1149 N N . ASP A 1 143 ? -1.371 -2.303 32.138 1.00 79.06 143 ASP A N 1
ATOM 1150 C CA . ASP A 1 143 ? -0.648 -3.203 33.043 1.00 79.06 143 ASP A CA 1
ATOM 1151 C C . ASP A 1 143 ? -1.441 -4.490 33.301 1.00 79.06 143 ASP A C 1
ATOM 1153 O O . ASP A 1 143 ? -0.923 -5.603 33.195 1.00 79.06 143 ASP A O 1
ATOM 1157 N N . ARG A 1 144 ? -2.749 -4.361 33.541 1.00 80.12 144 ARG A N 1
ATOM 1158 C CA . ARG A 1 144 ? -3.627 -5.508 33.801 1.00 80.12 144 ARG A CA 1
ATOM 1159 C C . ARG A 1 144 ? -3.826 -6.397 32.573 1.00 80.12 144 ARG A C 1
ATOM 1161 O O . ARG A 1 144 ? -3.898 -7.622 32.695 1.00 80.12 144 ARG A O 1
ATOM 1168 N N . LEU A 1 145 ? -3.896 -5.802 31.385 1.00 77.62 145 LEU A N 1
ATOM 1169 C CA . LEU A 1 145 ? -3.919 -6.536 30.120 1.00 77.62 145 LEU A CA 1
ATOM 1170 C C . LEU A 1 145 ? -2.574 -7.212 29.846 1.00 77.62 145 LEU A C 1
ATOM 1172 O O . LEU A 1 145 ? -2.568 -8.344 29.370 1.00 77.62 145 LEU A O 1
ATOM 1176 N N . HIS A 1 146 ? -1.456 -6.568 30.185 1.00 70.38 146 HIS A N 1
ATOM 1177 C CA . HIS A 1 146 ? -0.118 -7.132 30.029 1.00 70.38 146 HIS A CA 1
ATOM 1178 C C . HIS A 1 146 ? 0.071 -8.381 30.898 1.00 70.38 146 HIS A C 1
ATOM 1180 O O . HIS A 1 146 ? 0.578 -9.387 30.409 1.00 70.38 146 HIS A O 1
ATOM 1186 N N . GLU A 1 147 ? -0.411 -8.373 32.144 1.00 71.94 147 GLU A N 1
ATOM 1187 C CA . GLU A 1 147 ? -0.383 -9.564 33.006 1.00 71.94 147 GLU A CA 1
ATOM 1188 C C . GLU A 1 147 ? -1.268 -10.707 32.488 1.00 71.94 147 GLU A C 1
ATOM 1190 O O . GLU A 1 147 ? -0.926 -11.879 32.648 1.00 71.94 147 GLU A O 1
ATOM 1195 N N . THR A 1 148 ? -2.390 -10.377 31.843 1.00 73.38 148 THR A N 1
ATOM 1196 C CA . THR A 1 148 ? -3.375 -11.365 31.374 1.00 73.38 148 THR A CA 1
ATOM 1197 C C . THR A 1 148 ? -2.989 -11.979 30.027 1.00 73.38 148 THR A C 1
ATOM 1199 O O . THR A 1 148 ? -3.132 -13.182 29.821 1.00 73.38 148 THR A O 1
ATOM 1202 N N . LEU A 1 149 ? -2.516 -11.150 29.094 1.00 72.00 149 LEU A N 1
ATOM 1203 C CA . LEU A 1 149 ? -2.169 -11.553 27.729 1.00 72.00 149 LEU A CA 1
ATOM 1204 C C . LEU A 1 149 ? -0.711 -11.999 27.605 1.00 72.00 149 LEU A C 1
ATOM 1206 O O . LEU A 1 149 ? -0.383 -12.665 26.627 1.00 72.00 149 LEU A O 1
ATOM 1210 N N . ARG A 1 150 ? 0.141 -11.625 28.575 1.00 68.12 150 ARG A N 1
ATOM 1211 C CA . ARG A 1 150 ? 1.587 -11.883 28.627 1.00 68.12 150 ARG A CA 1
ATOM 1212 C C . ARG A 1 150 ? 2.226 -11.792 27.230 1.00 68.12 150 ARG A C 1
ATOM 1214 O O . ARG A 1 150 ? 2.728 -12.793 26.715 1.00 68.12 150 ARG A O 1
ATOM 1221 N N . PRO A 1 151 ? 2.126 -10.624 26.569 1.00 64.69 151 PRO A N 1
ATOM 1222 C CA . PRO A 1 151 ? 2.605 -10.481 25.205 1.00 64.69 151 PRO A CA 1
ATOM 1223 C C . PRO A 1 151 ? 4.121 -10.739 25.156 1.00 64.69 151 PRO A C 1
ATOM 1225 O O . PRO A 1 151 ? 4.809 -10.441 26.134 1.00 64.69 151 PRO A O 1
ATOM 1228 N N . PRO A 1 152 ? 4.655 -11.262 24.037 1.00 64.81 152 PRO A N 1
ATOM 1229 C CA . PRO A 1 152 ? 6.071 -11.595 23.936 1.00 64.81 152 PRO A CA 1
ATOM 1230 C C . PRO A 1 152 ? 6.927 -10.366 24.239 1.00 64.81 152 PRO A C 1
ATOM 1232 O O . PRO A 1 152 ? 6.569 -9.244 23.840 1.00 64.81 152 PRO A O 1
ATOM 1235 N N . SER A 1 153 ? 8.026 -10.583 24.958 1.00 70.38 153 SER A N 1
ATOM 1236 C CA . SER A 1 153 ? 8.968 -9.535 25.344 1.00 70.38 153 SER A CA 1
ATOM 1237 C C . SER A 1 153 ? 9.582 -8.876 24.105 1.00 70.38 153 SER A C 1
ATOM 1239 O O . SER A 1 153 ? 9.575 -9.433 23.006 1.00 70.38 153 SER A O 1
ATOM 1241 N N . VAL A 1 154 ? 10.113 -7.661 24.256 1.00 67.56 154 VAL A N 1
ATOM 1242 C CA . VAL A 1 154 ? 10.787 -6.953 23.150 1.00 67.56 154 VAL A CA 1
ATOM 1243 C C . VAL A 1 154 ? 11.948 -7.788 22.593 1.00 67.56 154 VAL A C 1
ATOM 1245 O O . VAL A 1 154 ? 12.155 -7.825 21.383 1.00 67.56 154 VAL A O 1
ATOM 1248 N N . GLU A 1 155 ? 12.645 -8.515 23.465 1.00 68.06 155 GLU A N 1
ATOM 1249 C CA . GLU A 1 155 ? 13.723 -9.437 23.105 1.00 68.06 155 GLU A CA 1
ATOM 1250 C C . GLU A 1 155 ? 13.212 -10.646 22.311 1.00 68.06 155 GLU A C 1
ATOM 1252 O O . GLU A 1 155 ? 13.773 -10.972 21.267 1.00 68.06 155 GLU A O 1
ATOM 1257 N N . GLU A 1 156 ? 12.106 -11.259 22.737 1.00 68.94 156 GLU A N 1
ATOM 1258 C CA . GLU A 1 156 ? 11.470 -12.377 22.024 1.00 68.94 156 GLU A CA 1
ATOM 1259 C C . GLU A 1 156 ? 10.949 -11.950 20.644 1.00 68.94 156 GLU A C 1
ATOM 1261 O O . GLU A 1 156 ? 11.117 -12.675 19.664 1.00 68.94 156 GLU A O 1
ATOM 1266 N N . ARG A 1 157 ? 10.378 -10.743 20.530 1.00 63.75 157 ARG A N 1
ATOM 1267 C CA . ARG A 1 157 ? 9.952 -10.176 19.238 1.00 63.75 157 ARG A CA 1
ATOM 1268 C C . ARG A 1 157 ? 11.135 -9.893 18.320 1.00 63.75 157 ARG A C 1
ATOM 1270 O O . ARG A 1 157 ? 11.049 -10.160 17.126 1.00 63.75 157 ARG A O 1
ATOM 1277 N N . GLY A 1 158 ? 12.230 -9.365 18.868 1.00 67.00 158 GLY A N 1
ATOM 1278 C CA . GLY A 1 158 ? 13.460 -9.123 18.116 1.00 67.00 158 GLY A CA 1
ATOM 1279 C C . GLY A 1 158 ? 14.077 -10.421 17.593 1.00 67.00 158 GLY A C 1
ATOM 1280 O O . GLY A 1 158 ? 14.469 -10.493 16.432 1.00 67.00 158 GLY A O 1
ATOM 1281 N N . GLN A 1 159 ? 14.110 -11.470 18.418 1.00 70.31 159 GLN A N 1
ATOM 1282 C CA . GLN A 1 159 ? 14.613 -12.787 18.020 1.00 70.31 159 GLN A CA 1
ATOM 1283 C C . GLN A 1 159 ? 13.743 -13.447 16.944 1.00 70.31 159 GLN A C 1
ATOM 1285 O O . GLN A 1 159 ? 14.286 -14.036 16.009 1.00 70.31 159 GLN A O 1
ATOM 1290 N N . GLU A 1 160 ? 12.417 -13.328 17.039 1.00 71.00 160 GLU A N 1
ATOM 1291 C CA . GLU A 1 160 ? 11.505 -13.849 16.016 1.00 71.00 160 GLU A CA 1
ATOM 1292 C C . GLU A 1 160 ? 11.668 -13.107 14.682 1.00 71.00 160 GLU A C 1
ATOM 1294 O O . GLU A 1 160 ? 11.815 -13.754 13.650 1.00 71.00 160 GLU A O 1
ATOM 1299 N N . ALA A 1 161 ? 11.758 -11.772 14.697 1.00 67.62 161 ALA A N 1
ATOM 1300 C CA . ALA A 1 161 ? 11.984 -10.978 13.486 1.00 67.62 161 ALA A CA 1
ATOM 1301 C C . ALA A 1 161 ? 13.309 -11.344 12.789 1.00 67.62 161 ALA A C 1
ATOM 1303 O O . ALA A 1 161 ? 13.339 -11.576 11.583 1.00 67.62 161 ALA A O 1
ATOM 1304 N N . VAL A 1 162 ? 14.399 -11.498 13.554 1.00 70.75 162 VAL A N 1
ATOM 1305 C CA . VAL A 1 162 ? 15.691 -11.956 13.012 1.00 70.75 162 VAL A CA 1
ATOM 1306 C C . VAL A 1 162 ? 15.581 -13.370 12.432 1.00 70.75 162 VAL A C 1
ATOM 1308 O O . VAL A 1 162 ? 16.183 -13.664 11.399 1.00 70.75 162 VAL A O 1
ATOM 1311 N N . ARG A 1 163 ? 14.813 -14.262 13.068 1.00 75.94 163 ARG A N 1
ATOM 1312 C CA . ARG A 1 163 ? 14.598 -15.630 12.577 1.00 75.94 163 ARG A CA 1
ATOM 1313 C C . ARG A 1 163 ? 13.818 -15.649 11.262 1.00 75.94 163 ARG A C 1
ATOM 1315 O O . ARG A 1 163 ? 14.187 -16.406 10.362 1.00 75.94 163 ARG A O 1
ATOM 1322 N N . GLU A 1 164 ? 12.774 -14.834 11.142 1.00 72.19 164 GLU A N 1
ATOM 1323 C CA . GLU A 1 164 ? 11.996 -14.682 9.909 1.00 72.19 164 GLU A CA 1
ATOM 1324 C C . GLU A 1 164 ? 12.849 -14.117 8.767 1.00 72.19 164 GLU A C 1
ATOM 1326 O O . GLU A 1 164 ? 12.841 -14.673 7.665 1.00 72.19 164 GLU A O 1
ATOM 1331 N N . ASP A 1 165 ? 13.652 -13.089 9.045 1.00 68.12 165 ASP A N 1
ATOM 1332 C CA . ASP A 1 165 ? 14.575 -12.499 8.074 1.00 68.12 165 ASP A CA 1
ATOM 1333 C C . ASP A 1 165 ? 15.618 -13.518 7.591 1.00 68.12 165 ASP A C 1
ATOM 1335 O O . ASP A 1 165 ? 15.842 -13.669 6.387 1.00 68.12 165 ASP A O 1
ATOM 1339 N N . LEU A 1 166 ? 16.214 -14.289 8.509 1.00 69.56 166 LEU A N 1
ATOM 1340 C CA . LEU A 1 166 ? 17.169 -15.349 8.169 1.00 69.56 166 LEU A CA 1
ATOM 1341 C C . LEU A 1 166 ? 16.532 -16.460 7.322 1.00 69.56 166 LEU A C 1
ATOM 1343 O O . LEU A 1 166 ? 17.173 -16.970 6.405 1.00 69.56 166 LEU A O 1
ATOM 1347 N N . ALA A 1 167 ? 15.277 -16.828 7.591 1.00 76.31 167 ALA A N 1
ATOM 1348 C CA . ALA A 1 167 ? 14.545 -17.805 6.783 1.00 76.31 167 ALA A CA 1
ATOM 1349 C C . ALA A 1 167 ? 14.189 -17.266 5.383 1.00 76.31 167 ALA A C 1
ATOM 1351 O O . ALA A 1 167 ? 14.050 -18.037 4.430 1.00 76.31 167 ALA A O 1
ATOM 1352 N N . ALA A 1 168 ? 14.053 -15.945 5.245 1.00 70.56 168 ALA A N 1
ATOM 1353 C CA . ALA A 1 168 ? 13.788 -15.261 3.986 1.00 70.56 168 ALA A CA 1
ATOM 1354 C C . ALA A 1 168 ? 15.049 -15.056 3.122 1.00 70.56 168 ALA A C 1
ATOM 1356 O O . ALA A 1 168 ? 14.922 -14.828 1.909 1.00 70.56 168 ALA A O 1
ATOM 1357 N N . LEU A 1 169 ? 16.253 -15.168 3.694 1.00 73.06 169 LEU A N 1
ATOM 1358 C CA . LEU A 1 169 ? 17.517 -15.038 2.965 1.00 73.06 169 LEU A CA 1
ATOM 1359 C C . LEU A 1 169 ? 17.638 -16.072 1.837 1.00 73.06 169 LEU A C 1
ATOM 1361 O O . LEU A 1 169 ? 17.416 -17.267 2.005 1.00 73.06 169 LEU A O 1
ATOM 1365 N N . GLY A 1 170 ? 17.992 -15.599 0.644 1.00 59.91 170 GLY A N 1
ATOM 1366 C CA . GLY A 1 170 ? 18.142 -16.413 -0.564 1.00 59.91 170 GLY A CA 1
ATOM 1367 C C . GLY A 1 170 ? 16.826 -16.793 -1.252 1.00 59.91 170 GLY A C 1
ATOM 1368 O O . GLY A 1 170 ? 16.844 -17.080 -2.446 1.00 59.91 170 GLY A O 1
ATOM 1369 N N . GLN A 1 171 ? 15.683 -16.738 -0.557 1.00 68.06 171 GLN A N 1
ATOM 1370 C CA . GLN A 1 171 ? 14.364 -17.028 -1.139 1.00 68.06 171 GLN A CA 1
ATOM 1371 C C . GLN A 1 171 ? 13.567 -15.760 -1.467 1.00 68.06 171 GLN A C 1
ATOM 1373 O O . GLN A 1 171 ? 12.965 -15.651 -2.536 1.00 68.06 171 GLN A O 1
ATOM 1378 N N . LYS A 1 172 ? 13.554 -14.798 -0.539 1.00 61.34 172 LYS A N 1
ATOM 1379 C CA . LYS A 1 172 ? 12.765 -13.558 -0.604 1.00 61.34 172 LYS A CA 1
ATOM 1380 C C . LYS A 1 172 ? 13.609 -12.295 -0.405 1.00 61.34 172 LYS A C 1
ATOM 1382 O O . LYS A 1 172 ? 13.151 -11.219 -0.774 1.00 61.34 172 LYS A O 1
ATOM 1387 N N . GLN A 1 173 ? 14.828 -12.421 0.121 1.00 64.75 173 GLN A N 1
ATOM 1388 C CA . GLN A 1 173 ? 15.755 -11.313 0.354 1.00 64.75 173 GLN A CA 1
ATOM 1389 C C . GLN A 1 173 ? 17.189 -11.729 0.001 1.00 64.75 173 GLN A C 1
ATOM 1391 O O . GLN A 1 173 ? 17.581 -12.875 0.216 1.00 64.75 173 GLN A O 1
ATOM 1396 N N . THR A 1 174 ? 17.989 -10.822 -0.560 1.00 75.44 174 THR A N 1
ATOM 1397 C CA . THR A 1 174 ? 19.425 -11.067 -0.772 1.00 75.44 174 THR A CA 1
ATOM 1398 C C . THR A 1 174 ? 20.208 -10.731 0.494 1.00 75.44 174 THR A C 1
ATOM 1400 O O . THR A 1 174 ? 19.783 -9.891 1.285 1.00 75.44 174 THR A O 1
ATOM 1403 N N . LEU A 1 175 ? 21.384 -11.342 0.672 1.00 72.69 175 LEU A N 1
ATOM 1404 C CA . LEU A 1 175 ? 22.251 -11.053 1.820 1.00 72.69 175 LEU A CA 1
ATOM 1405 C C . LEU A 1 175 ? 22.589 -9.553 1.918 1.00 72.69 175 LEU A C 1
ATOM 1407 O O . LEU A 1 175 ? 22.597 -8.984 3.002 1.00 72.69 175 LEU A O 1
ATOM 1411 N N . ALA A 1 176 ? 22.807 -8.901 0.771 1.00 67.88 176 ALA A N 1
ATOM 1412 C CA . ALA A 1 176 ? 23.100 -7.473 0.709 1.00 67.88 176 ALA A CA 1
ATOM 1413 C C . ALA A 1 176 ? 21.895 -6.608 1.121 1.00 67.88 176 ALA A C 1
ATOM 1415 O O . ALA A 1 176 ? 22.058 -5.688 1.914 1.00 67.88 176 ALA A O 1
ATOM 1416 N N . ALA A 1 177 ? 20.682 -6.945 0.667 1.00 69.06 177 ALA A N 1
ATOM 1417 C CA . ALA A 1 177 ? 19.462 -6.240 1.067 1.00 69.06 177 ALA A CA 1
ATOM 1418 C C . ALA A 1 177 ? 19.127 -6.433 2.556 1.00 69.06 177 ALA A C 1
ATOM 1420 O O . ALA A 1 177 ? 18.526 -5.560 3.178 1.00 69.06 177 ALA A O 1
ATOM 1421 N N . TRP A 1 178 ? 19.502 -7.574 3.135 1.00 76.12 178 TRP A N 1
ATOM 1422 C CA . TRP A 1 178 ? 19.396 -7.798 4.574 1.00 76.12 178 TRP A CA 1
ATOM 1423 C C . TRP A 1 178 ? 20.394 -6.949 5.362 1.00 76.12 178 TRP A C 1
ATOM 1425 O O . TRP A 1 178 ? 19.988 -6.273 6.301 1.00 76.12 178 TRP A O 1
ATOM 1435 N N . CYS A 1 179 ? 21.662 -6.889 4.941 1.00 69.12 179 CYS A N 1
ATOM 1436 C CA . CYS A 1 179 ? 22.654 -5.993 5.546 1.00 69.12 179 CYS A CA 1
ATOM 1437 C C . CYS A 1 179 ? 22.232 -4.517 5.460 1.00 69.12 179 CYS A C 1
ATOM 1439 O O . CYS A 1 179 ? 22.403 -3.771 6.424 1.00 69.12 179 CYS A O 1
ATOM 1441 N N . ASP A 1 180 ? 21.653 -4.100 4.332 1.00 71.38 180 ASP A N 1
ATOM 1442 C CA . ASP A 1 180 ? 21.131 -2.744 4.146 1.00 71.38 180 ASP A CA 1
ATOM 1443 C C . ASP A 1 180 ? 20.015 -2.432 5.150 1.00 71.38 180 ASP A C 1
ATOM 1445 O O . ASP A 1 180 ? 20.059 -1.400 5.819 1.00 71.38 180 ASP A O 1
ATOM 1449 N N . HIS A 1 181 ? 19.069 -3.357 5.337 1.00 64.94 181 HIS A N 1
ATOM 1450 C CA . HIS A 1 181 ? 17.965 -3.194 6.283 1.00 64.94 181 HIS A CA 1
ATOM 1451 C C . HIS A 1 181 ? 18.416 -3.247 7.752 1.00 64.94 181 HIS A C 1
ATOM 1453 O O . HIS A 1 181 ? 18.093 -2.351 8.528 1.00 64.94 181 HIS A O 1
ATOM 1459 N N . ALA A 1 182 ? 19.196 -4.264 8.127 1.00 67.31 182 ALA A N 1
ATOM 1460 C CA . ALA A 1 182 ? 19.604 -4.516 9.508 1.00 67.31 182 ALA A CA 1
ATOM 1461 C C . ALA A 1 182 ? 20.611 -3.486 10.041 1.00 67.31 182 ALA A C 1
ATOM 1463 O O . ALA A 1 182 ? 20.617 -3.183 11.232 1.00 67.31 182 ALA A O 1
ATOM 1464 N N . LEU A 1 183 ? 21.474 -2.949 9.173 1.00 71.00 183 LEU A N 1
ATOM 1465 C CA . LEU A 1 183 ? 22.535 -2.014 9.562 1.00 71.00 183 LEU A CA 1
ATOM 1466 C C . LEU A 1 183 ? 22.244 -0.570 9.126 1.00 71.00 183 LEU A C 1
ATOM 1468 O O . LEU A 1 183 ? 23.064 0.314 9.371 1.00 71.00 183 LEU A O 1
ATOM 1472 N N . GLY A 1 184 ? 21.107 -0.324 8.463 1.00 64.50 184 GLY A N 1
ATOM 1473 C CA . GLY A 1 184 ? 20.763 0.985 7.901 1.00 64.50 184 GLY A CA 1
ATOM 1474 C C . GLY A 1 184 ? 21.755 1.445 6.829 1.00 64.50 184 GLY A C 1
ATOM 1475 O O . GLY A 1 184 ? 22.075 2.631 6.742 1.00 64.50 184 GLY A O 1
ATOM 1476 N N . THR A 1 185 ? 22.297 0.506 6.052 1.00 74.31 185 THR A N 1
ATOM 1477 C CA . THR A 1 185 ? 23.307 0.790 5.023 1.00 74.31 185 THR A CA 1
ATOM 1478 C C . THR A 1 185 ? 22.694 0.832 3.620 1.00 74.31 185 THR A C 1
ATOM 1480 O O . THR A 1 185 ? 21.559 0.425 3.406 1.00 74.31 185 THR A O 1
ATOM 1483 N N . GLY A 1 186 ? 23.432 1.399 2.662 1.00 74.00 186 GLY A N 1
ATOM 1484 C CA . GLY A 1 186 ? 23.098 1.382 1.231 1.00 74.00 186 GLY A CA 1
ATOM 1485 C C . GLY A 1 186 ? 24.202 0.693 0.436 1.00 74.00 186 GLY A C 1
ATOM 1486 O O . GLY A 1 186 ? 24.741 1.262 -0.512 1.00 74.00 186 GLY A O 1
ATOM 1487 N N . LEU A 1 187 ? 24.630 -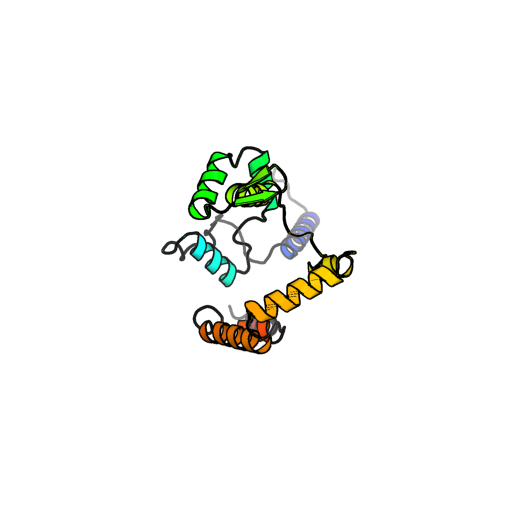0.477 0.903 1.00 74.81 187 LEU A N 1
ATOM 1488 C CA . LEU A 1 187 ? 25.770 -1.238 0.412 1.00 74.81 187 LEU A CA 1
ATOM 1489 C C . LEU A 1 187 ? 25.637 -1.540 -1.081 1.00 74.81 187 LEU A C 1
ATOM 1491 O O . LEU A 1 187 ? 26.590 -1.319 -1.824 1.00 74.81 187 LEU A O 1
ATOM 1495 N N . VAL A 1 188 ? 24.456 -1.974 -1.537 1.00 69.38 188 VAL A N 1
ATOM 1496 C CA . VAL A 1 188 ? 24.224 -2.287 -2.958 1.00 69.38 188 VAL A CA 1
ATOM 1497 C C . VAL A 1 188 ? 24.368 -1.042 -3.829 1.00 69.38 188 VAL A C 1
ATOM 1499 O O . VAL A 1 188 ? 25.056 -1.083 -4.845 1.00 69.38 188 VAL A O 1
ATOM 1502 N N . ALA A 1 189 ? 23.768 0.078 -3.417 1.00 68.38 189 ALA A N 1
ATOM 1503 C CA . ALA A 1 189 ? 23.873 1.341 -4.144 1.00 68.38 189 ALA A CA 1
ATOM 1504 C C . ALA A 1 189 ? 25.329 1.821 -4.216 1.00 68.38 189 ALA A C 1
ATOM 1506 O O . ALA A 1 189 ? 25.820 2.137 -5.294 1.00 68.38 189 ALA A O 1
ATOM 1507 N N . ARG A 1 190 ? 26.056 1.772 -3.093 1.00 71.75 190 ARG A N 1
ATOM 1508 C CA . ARG A 1 190 ? 27.472 2.166 -3.042 1.00 71.75 190 ARG A CA 1
ATOM 1509 C C . ARG A 1 190 ? 28.357 1.277 -3.911 1.00 71.75 190 ARG A C 1
ATOM 1511 O O . ARG A 1 190 ? 29.214 1.795 -4.614 1.00 71.75 190 ARG A O 1
ATOM 1518 N N . ILE A 1 191 ? 28.160 -0.041 -3.877 1.00 75.62 191 ILE A N 1
ATOM 1519 C CA . ILE A 1 191 ? 28.918 -0.977 -4.720 1.00 75.62 191 ILE A CA 1
ATOM 1520 C C . ILE A 1 191 ? 28.613 -0.728 -6.198 1.00 75.62 191 ILE A C 1
ATOM 1522 O O . ILE A 1 191 ? 29.538 -0.694 -7.004 1.00 75.62 191 ILE A O 1
ATOM 1526 N N . ASN A 1 192 ? 27.344 -0.518 -6.553 1.00 70.31 192 ASN A N 1
ATOM 1527 C CA . ASN A 1 192 ? 26.954 -0.213 -7.926 1.00 70.31 192 ASN A CA 1
ATOM 1528 C C . ASN A 1 192 ? 27.564 1.108 -8.407 1.00 70.31 192 ASN A C 1
ATOM 1530 O O . ASN A 1 192 ? 28.075 1.150 -9.520 1.00 70.31 192 ASN A O 1
ATOM 1534 N N . ASP A 1 193 ? 27.584 2.152 -7.578 1.00 73.25 193 ASP A N 1
ATOM 1535 C CA . ASP A 1 193 ? 28.206 3.433 -7.926 1.00 73.25 193 ASP A CA 1
ATOM 1536 C C . ASP A 1 193 ? 29.713 3.292 -8.191 1.00 73.25 193 ASP A C 1
ATOM 1538 O O . ASP A 1 193 ? 30.236 3.892 -9.134 1.00 73.25 193 ASP A O 1
ATOM 1542 N N . GLU A 1 194 ? 30.421 2.484 -7.394 1.00 74.75 194 GLU A N 1
ATOM 1543 C CA . GLU A 1 194 ? 31.846 2.212 -7.621 1.00 74.75 194 GLU A CA 1
ATOM 1544 C C . GLU A 1 194 ? 32.086 1.326 -8.848 1.00 74.75 194 GLU A C 1
ATOM 1546 O O . GLU A 1 194 ? 32.980 1.610 -9.644 1.00 74.75 194 GLU A O 1
ATOM 1551 N N . LEU A 1 195 ? 31.267 0.291 -9.053 1.00 68.62 195 LEU A N 1
ATOM 1552 C CA . LEU A 1 195 ? 31.345 -0.557 -10.243 1.00 68.62 195 LEU A CA 1
ATOM 1553 C C . LEU A 1 195 ? 31.087 0.245 -11.514 1.00 68.62 195 LEU A C 1
ATOM 1555 O O . LEU A 1 195 ? 31.830 0.103 -12.477 1.00 68.62 195 LEU A O 1
ATOM 1559 N N . ILE A 1 196 ? 30.083 1.122 -11.515 1.00 70.56 196 ILE A N 1
ATOM 1560 C CA . ILE A 1 196 ? 29.804 2.020 -12.638 1.00 70.56 196 ILE A CA 1
ATOM 1561 C C . ILE A 1 196 ? 31.007 2.931 -12.885 1.00 70.56 196 ILE A C 1
ATOM 1563 O O . ILE A 1 196 ? 31.429 3.066 -14.030 1.00 70.56 196 ILE A O 1
ATOM 1567 N N . ARG A 1 197 ? 31.608 3.509 -11.835 1.00 69.12 197 ARG A N 1
ATOM 1568 C CA . ARG A 1 197 ? 32.830 4.320 -11.967 1.00 69.12 197 ARG A CA 1
ATOM 1569 C C . ARG A 1 197 ? 33.996 3.546 -12.586 1.00 69.12 197 ARG A C 1
ATOM 1571 O O . ARG A 1 197 ? 34.683 4.095 -13.441 1.00 69.12 197 ARG A O 1
ATOM 1578 N N . TRP A 1 198 ? 34.240 2.306 -12.164 1.00 71.00 198 TRP A N 1
ATOM 1579 C CA . TRP A 1 198 ? 35.369 1.503 -12.650 1.00 71.00 198 TRP A CA 1
ATOM 1580 C C . TRP A 1 198 ? 35.129 0.921 -14.042 1.00 71.00 198 TRP A C 1
ATOM 1582 O O . TRP A 1 198 ? 36.030 0.935 -14.877 1.00 71.00 198 TRP A O 1
ATOM 1592 N N . CYS A 1 199 ? 33.916 0.446 -14.315 1.00 63.59 199 CYS A N 1
ATOM 1593 C CA . CYS A 1 199 ? 33.545 -0.117 -15.608 1.00 63.59 199 CYS A CA 1
ATOM 1594 C C . CYS A 1 199 ? 33.334 0.958 -16.680 1.00 63.59 199 CYS A C 1
ATOM 1596 O O . CYS A 1 199 ? 33.472 0.646 -17.857 1.00 63.59 199 CYS A O 1
ATOM 1598 N N . ALA A 1 200 ? 33.065 2.217 -16.310 1.00 64.44 200 ALA A N 1
ATOM 1599 C CA . ALA A 1 200 ? 32.940 3.321 -17.266 1.00 64.44 200 ALA A CA 1
ATOM 1600 C C . ALA A 1 200 ? 34.184 3.508 -18.152 1.00 64.44 200 ALA A C 1
ATOM 1602 O O . ALA A 1 200 ? 34.050 3.973 -19.279 1.00 64.44 200 ALA A O 1
ATOM 1603 N N . ALA A 1 201 ? 35.364 3.115 -17.666 1.00 63.56 201 ALA A N 1
ATOM 1604 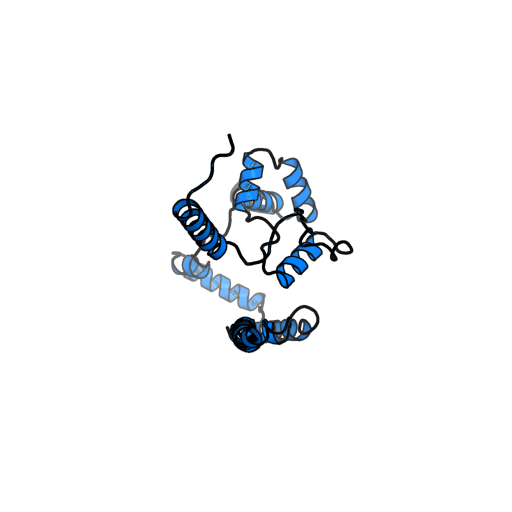C CA . ALA A 1 201 ? 36.626 3.166 -18.405 1.00 63.56 201 ALA A CA 1
ATOM 1605 C C . ALA A 1 201 ? 36.824 2.020 -19.420 1.00 63.56 201 ALA A C 1
ATOM 1607 O O . ALA A 1 201 ? 37.870 1.971 -20.052 1.00 63.56 201 ALA A O 1
ATOM 1608 N N . PHE A 1 202 ? 35.869 1.089 -19.525 1.00 58.97 202 PHE A N 1
ATOM 1609 C CA . PHE A 1 202 ? 35.903 -0.053 -20.450 1.00 58.97 202 PHE A CA 1
ATOM 1610 C C . PHE A 1 202 ? 34.679 -0.088 -21.386 1.00 58.97 202 PHE A C 1
ATOM 1612 O O . PHE A 1 202 ? 34.493 -1.041 -22.138 1.00 58.97 202 PHE A O 1
ATOM 1619 N N . LEU A 1 203 ? 33.802 0.924 -21.324 1.00 55.84 203 LEU A N 1
ATOM 1620 C CA . LEU A 1 203 ? 32.600 1.025 -22.169 1.00 55.84 203 LEU A CA 1
ATOM 1621 C C . LEU A 1 203 ? 32.901 1.561 -23.583 1.00 55.84 203 LEU A C 1
ATOM 1623 O O . LEU A 1 203 ? 31.997 1.634 -24.414 1.00 55.84 203 LEU A O 1
ATOM 1627 N N . ASP A 1 204 ? 34.147 1.951 -23.845 1.00 50.53 204 ASP A N 1
ATOM 1628 C CA . ASP A 1 204 ? 34.693 2.418 -25.121 1.00 50.53 204 ASP A CA 1
ATOM 1629 C C . ASP A 1 204 ? 35.367 1.308 -25.952 1.00 50.53 204 ASP A C 1
ATOM 1631 O O . ASP A 1 204 ? 35.708 1.549 -27.109 1.00 50.53 204 ASP A O 1
ATOM 1635 N N . GLU A 1 205 ? 35.483 0.082 -25.429 1.00 46.94 205 GLU A N 1
ATOM 1636 C CA . GLU A 1 205 ? 35.977 -1.096 -26.168 1.00 46.94 205 GLU A CA 1
ATOM 163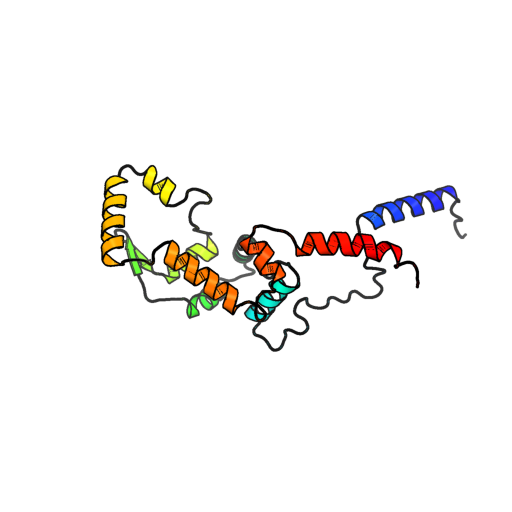7 C C . GLU A 1 205 ? 34.857 -1.846 -26.926 1.00 46.94 205 GLU A C 1
ATOM 1639 O O . GLU A 1 205 ? 34.716 -3.067 -26.827 1.00 46.94 205 GLU A O 1
ATOM 1644 N N . GLY A 1 206 ? 34.036 -1.099 -27.672 1.00 48.00 206 GLY A N 1
ATOM 1645 C CA . GLY A 1 206 ? 33.029 -1.630 -28.605 1.00 48.00 206 GLY A CA 1
ATOM 1646 C C . GLY A 1 206 ? 33.515 -1.684 -30.047 1.00 48.00 206 GLY A C 1
ATOM 1647 O O . GLY A 1 206 ? 34.033 -0.650 -30.526 1.00 48.00 206 GLY A O 1
#

Foldseek 3Di:
DPDDDDPVVVVVVVVVVVVVVVPPPPPDDPPDPDPPPLLVVVVVDDLVVSLVVSCLVPVDRSDDPLVVVLVCDVVVVQDPVNLVVVCVVVADQDWDDDDPDIDGPSNVVSCCSNPVPDDPPPCDVVNVLVPDPCVVVVVVVVVVVCVVVVPDDPVRVVVVVVVVVVVCDPPPDDPVRSCCVVVVDPVVVVVVVVCCVVCVVVPPVD

Sequence (206 aa):
MTQTYSDTQRMALRSQVKLASEIVAPYWPMRTFIHHNPLHELESRSFHEAVQRGQHLLGGRGYLPSEHYRLYYREGRIRPEHVDAALRPLAQDVSVRIGDRQVSQPDVLRAHLLHGISAPAEESLETLCERAPERDVLTALTDRLHETLRPPSVEERGQEAVREDLAALGQKQTLAAWCDHALGTGLVARINDELIRWCAAFLDEG

pLDDT: mean 74.98, std 13.75, range [38.34, 96.62]